Protein AF-A0A813KJH0-F1 (afdb_monomer_lite)

Secondary structure (DSSP, 8-state):
---SSSHHHHHHHHHHHHHHHHHTT-S------SSHHHHHHHHHHHHHSS---HHHHHHHHHHHHHHTB-EEHHHHHHHHTTBTTTBSTT--TTT-BHHHHIIIIIHHHHTTTTS-HHHHHTTT--B--SEEE---TTSBHHHHHHHHHHHHHT-S-SHHHHHHHHH-HHHHHHHHHHTT-TT-EEEEHHHHS-GGGTTTT---TT-B-TTT-PBPPP----PPP--TTS-TTTS---SHHHHHHHHHHHHHHGGG-------------------

Sequence (275 aa):
MLIFVAFPLWLDIIANSTCVLFLSGAVHMPNAVLGNALGRQRNRAALLGSSNSVLDRRWHAKVSELAERGFTLESLLRFYKRLGTDYMLHYKSDVHRTSDVVRQAIIPLSRPRGAAYAMTMMNGACSLPAAIVTHNWGNLFRDLVAGICADALGLSGYALVSELLDRDIVALESMLASSGKLQKTYWVCAFCIAQHSCICQTISAGDLDPVDGTEHPTCDCGRPKCFNDTPEADAPLLCLGLLSYFLSCQLLSHDSVKDNKDVVVNLQLQLFLCL

pLDDT: mean 75.16, std 25.43, range [25.27, 98.75]

Radius of gyration: 21.33 Å; chains: 1; bounding box: 51×60×50 Å

Structure (mmCIF, N/CA/C/O backbone):
data_AF-A0A813KJH0-F1
#
_entry.id   AF-A0A813KJH0-F1
#
loop_
_atom_site.group_PDB
_atom_site.id
_atom_site.type_symbol
_atom_site.label_atom_id
_atom_site.label_alt_id
_atom_site.label_comp_id
_atom_site.label_asym_id
_atom_site.label_entity_id
_atom_site.label_seq_id
_atom_site.pdbx_PDB_ins_code
_atom_site.Cartn_x
_atom_site.Cartn_y
_atom_site.Cartn_z
_atom_site.occupancy
_atom_site.B_iso_or_equiv
_atom_site.auth_seq_id
_atom_site.auth_comp_id
_atom_site.auth_asym_id
_atom_site.auth_atom_id
_atom_site.pdbx_PDB_model_num
ATOM 1 N N . MET A 1 1 ? 35.757 -22.799 12.322 1.00 39.31 1 MET A N 1
ATOM 2 C CA . MET A 1 1 ? 35.871 -21.858 11.187 1.00 39.31 1 MET A CA 1
ATOM 3 C C . MET A 1 1 ? 34.600 -21.002 11.142 1.00 39.31 1 MET A C 1
ATOM 5 O O . MET A 1 1 ? 33.738 -21.227 10.312 1.00 39.31 1 MET A O 1
ATOM 9 N N . LEU A 1 2 ? 34.430 -20.106 12.125 1.00 40.62 2 LEU A N 1
ATOM 10 C CA . LEU A 1 2 ? 33.207 -19.315 12.377 1.00 40.62 2 LEU A CA 1
ATOM 11 C C . LEU A 1 2 ? 33.584 -17.903 12.855 1.00 40.62 2 LEU A C 1
ATOM 13 O O . LEU A 1 2 ? 33.216 -17.469 13.939 1.00 40.62 2 LEU A O 1
ATOM 17 N N . ILE A 1 3 ? 34.404 -17.202 12.081 1.00 39.78 3 ILE A N 1
ATOM 18 C CA . ILE A 1 3 ? 34.758 -15.808 12.359 1.00 39.78 3 ILE A CA 1
ATOM 19 C C . ILE A 1 3 ? 34.909 -15.143 10.998 1.00 39.78 3 ILE A C 1
ATOM 21 O O . ILE A 1 3 ? 36.013 -15.162 10.495 1.00 39.78 3 ILE A O 1
ATOM 25 N N . PHE A 1 4 ? 33.831 -14.680 10.350 1.00 39.91 4 PHE A N 1
ATOM 26 C CA . PHE A 1 4 ? 33.926 -13.675 9.262 1.00 39.91 4 PHE A CA 1
ATOM 27 C C . PHE A 1 4 ? 32.584 -13.062 8.796 1.00 39.91 4 PHE A C 1
ATOM 29 O O . PHE A 1 4 ? 32.554 -12.421 7.754 1.00 39.91 4 PHE A O 1
ATOM 36 N N . VAL A 1 5 ? 31.476 -13.180 9.550 1.00 45.47 5 VAL A N 1
ATOM 37 C CA . VAL A 1 5 ? 30.171 -12.594 9.133 1.00 45.47 5 VAL A CA 1
ATOM 38 C C . VAL A 1 5 ? 29.639 -11.508 10.089 1.00 45.47 5 VAL A C 1
ATOM 40 O O . VAL A 1 5 ? 28.654 -10.849 9.792 1.00 45.47 5 VAL A O 1
ATOM 43 N N . ALA A 1 6 ? 30.303 -11.245 11.221 1.00 43.47 6 ALA A N 1
ATOM 44 C CA . ALA A 1 6 ? 29.820 -10.280 12.225 1.00 43.47 6 ALA A CA 1
ATOM 45 C C . ALA A 1 6 ? 30.371 -8.845 12.068 1.00 43.47 6 ALA A C 1
ATOM 47 O O . ALA A 1 6 ? 29.960 -7.947 12.798 1.00 43.47 6 ALA A O 1
ATOM 48 N N . PHE A 1 7 ? 31.305 -8.615 11.140 1.00 42.09 7 PHE A N 1
ATOM 49 C CA . PHE A 1 7 ? 31.994 -7.326 11.008 1.00 42.09 7 PHE A CA 1
ATOM 50 C C . PHE A 1 7 ? 31.152 -6.180 10.394 1.00 42.09 7 PHE A C 1
ATOM 52 O O . PHE A 1 7 ? 31.341 -5.045 10.827 1.00 42.09 7 PHE A O 1
ATOM 59 N N . PRO A 1 8 ? 30.197 -6.404 9.460 1.00 50.06 8 PRO A N 1
ATOM 60 C CA . PRO A 1 8 ? 29.450 -5.292 8.854 1.00 50.06 8 PRO A CA 1
ATOM 61 C C . PRO A 1 8 ? 28.388 -4.680 9.781 1.00 50.06 8 PRO A C 1
ATOM 63 O O . PRO A 1 8 ? 28.179 -3.474 9.764 1.00 50.06 8 PRO A O 1
ATOM 66 N N . LEU A 1 9 ? 27.750 -5.490 10.636 1.00 47.81 9 LEU A N 1
ATOM 67 C CA . LEU A 1 9 ? 26.578 -5.063 11.416 1.00 47.81 9 LEU A CA 1
ATOM 68 C C . LEU A 1 9 ? 26.919 -4.066 12.540 1.00 47.81 9 LEU A C 1
ATOM 70 O O . LEU A 1 9 ? 26.097 -3.236 12.918 1.00 47.81 9 LEU A O 1
ATOM 74 N N . TRP A 1 10 ? 28.133 -4.147 13.095 1.00 46.69 10 TRP A N 1
ATOM 75 C CA . TRP A 1 10 ? 28.573 -3.273 14.190 1.00 46.69 10 TRP A CA 1
ATOM 76 C C . TRP A 1 10 ? 28.981 -1.875 13.718 1.00 46.69 10 TRP A C 1
ATOM 78 O O . TRP A 1 10 ? 28.820 -0.912 14.468 1.00 46.69 10 TRP A O 1
ATOM 88 N N . LEU A 1 11 ? 29.468 -1.743 12.480 1.00 51.84 11 LEU A N 1
ATOM 89 C CA . LEU A 1 11 ? 29.834 -0.442 11.917 1.00 51.84 11 LEU A CA 1
ATOM 90 C C . LEU A 1 11 ? 28.596 0.435 11.692 1.00 51.84 11 LEU A C 1
ATOM 92 O O . LEU A 1 11 ? 28.635 1.621 12.018 1.00 51.84 11 LEU A O 1
ATOM 96 N N . ASP A 1 12 ? 27.480 -0.160 11.267 1.00 50.16 12 ASP A N 1
ATOM 97 C CA . ASP A 1 12 ? 26.210 0.552 11.084 1.00 50.16 12 ASP A CA 1
ATOM 98 C C . ASP A 1 12 ? 25.596 1.005 12.414 1.00 50.16 12 ASP A C 1
ATOM 100 O O . ASP A 1 12 ? 25.073 2.116 12.520 1.00 50.16 12 ASP A O 1
ATOM 104 N N . ILE A 1 13 ? 25.700 0.187 13.466 1.00 61.72 13 ILE A N 1
ATOM 105 C CA . ILE A 1 13 ? 25.208 0.555 14.803 1.00 61.72 13 ILE A CA 1
ATOM 106 C C . ILE A 1 13 ? 26.018 1.725 15.365 1.00 61.72 13 ILE A C 1
ATOM 108 O O . ILE A 1 13 ? 25.440 2.674 15.903 1.00 61.72 13 ILE A O 1
ATOM 112 N N . ILE A 1 14 ? 27.345 1.690 15.216 1.00 63.69 14 ILE A N 1
ATOM 113 C CA . ILE A 1 14 ? 28.218 2.755 15.715 1.00 63.69 14 ILE A CA 1
ATOM 114 C C . ILE A 1 14 ? 27.983 4.039 14.917 1.00 63.69 14 ILE A C 1
ATOM 116 O O . ILE A 1 14 ? 27.739 5.067 15.538 1.00 63.69 14 ILE A O 1
ATOM 120 N N . ALA A 1 15 ? 27.946 3.983 13.581 1.00 59.31 15 ALA A N 1
ATOM 121 C CA . ALA A 1 15 ? 27.713 5.149 12.723 1.00 59.31 15 ALA A CA 1
ATOM 122 C C . ALA A 1 15 ? 26.350 5.818 12.976 1.00 59.31 15 ALA A C 1
ATOM 124 O O . ALA A 1 15 ? 26.262 7.049 13.057 1.00 59.31 15 ALA A O 1
ATOM 125 N N . ASN A 1 16 ? 25.298 5.018 13.175 1.00 45.72 16 ASN A N 1
ATOM 126 C CA . ASN A 1 16 ? 23.973 5.528 13.522 1.00 45.72 16 ASN A CA 1
ATOM 127 C C . ASN A 1 16 ? 23.963 6.169 14.921 1.00 45.72 16 ASN A C 1
ATOM 129 O O . ASN A 1 16 ? 23.351 7.221 15.111 1.00 45.72 16 ASN A O 1
ATOM 133 N N . SER A 1 17 ? 24.694 5.600 15.883 1.00 52.50 17 SER A N 1
ATOM 134 C CA . SER A 1 17 ? 24.771 6.124 17.255 1.00 52.50 17 SER A CA 1
ATOM 135 C C . SER A 1 17 ? 25.541 7.448 17.341 1.00 52.50 17 SER A C 1
ATOM 137 O O . SER A 1 17 ? 25.114 8.367 18.042 1.00 52.50 17 SER A O 1
ATOM 139 N N . THR A 1 18 ? 26.639 7.604 16.593 1.00 50.56 18 THR A N 1
ATOM 140 C CA . THR A 1 18 ? 27.375 8.879 16.536 1.00 50.56 18 THR A CA 1
ATOM 141 C C . THR A 1 18 ? 26.575 9.964 15.820 1.00 50.56 18 THR A C 1
ATOM 143 O O . THR A 1 18 ? 26.572 11.105 16.281 1.00 50.56 18 THR A O 1
ATOM 146 N N . CYS A 1 19 ? 25.834 9.635 14.754 1.00 49.88 19 CYS A N 1
ATOM 147 C CA . CYS A 1 19 ? 24.955 10.602 14.084 1.00 49.88 19 CYS A CA 1
ATOM 148 C C . CYS A 1 19 ? 23.845 11.120 15.010 1.00 49.88 19 CYS A C 1
ATOM 150 O O . CYS A 1 19 ? 23.555 12.316 14.998 1.00 49.88 19 CYS A O 1
ATOM 152 N N . VAL A 1 20 ? 23.273 10.261 15.862 1.00 48.75 20 VAL A N 1
ATOM 153 C CA . VAL A 1 20 ? 22.275 10.669 16.867 1.00 48.75 20 VAL A CA 1
ATOM 154 C C . VAL A 1 20 ? 22.853 11.691 17.849 1.00 48.75 20 VAL A C 1
ATOM 156 O O . VAL A 1 20 ? 22.182 12.670 18.170 1.00 48.75 20 VAL A O 1
ATOM 159 N N . LEU A 1 21 ? 24.100 11.530 18.296 1.00 46.44 21 LEU A N 1
ATOM 160 C CA . LEU A 1 21 ? 24.719 12.447 19.262 1.00 46.44 21 LEU A CA 1
ATOM 161 C C . LEU A 1 21 ? 25.087 13.812 18.658 1.00 46.44 21 LEU A C 1
ATOM 163 O O . LEU A 1 21 ? 24.965 14.827 19.341 1.00 46.44 21 LEU A O 1
ATOM 167 N N . PHE A 1 22 ? 25.476 13.860 17.381 1.00 47.81 22 PHE A N 1
ATOM 168 C CA . PHE A 1 22 ? 25.795 15.123 16.701 1.00 47.81 22 PHE A CA 1
ATOM 169 C C . PHE A 1 22 ? 24.552 15.878 16.202 1.00 47.81 22 PHE A C 1
ATOM 171 O O . PHE A 1 22 ? 24.528 17.106 16.258 1.00 47.81 22 PHE A O 1
ATOM 178 N N . LEU A 1 23 ? 23.504 15.175 15.758 1.00 45.25 23 LEU A N 1
ATOM 179 C CA . LEU A 1 23 ? 22.285 15.800 15.222 1.00 45.25 23 LEU A CA 1
ATOM 180 C C . LEU A 1 23 ? 21.248 16.161 16.297 1.00 45.25 23 LEU A C 1
ATOM 182 O O . LEU A 1 23 ? 20.396 17.012 16.057 1.00 45.25 23 LEU A O 1
ATOM 186 N N . SER A 1 24 ? 21.326 15.564 17.491 1.00 47.38 24 SER A N 1
ATOM 187 C CA . SER A 1 24 ? 20.441 15.896 18.622 1.00 47.38 24 SER A CA 1
ATOM 188 C C . SER A 1 24 ? 20.802 17.205 19.331 1.00 47.38 24 SER A C 1
ATOM 190 O O . SER A 1 24 ? 20.081 17.623 20.236 1.00 47.38 24 SER A O 1
ATOM 192 N N . GLY A 1 25 ? 21.904 17.866 18.949 1.00 40.38 25 GLY A N 1
ATOM 193 C CA . GLY A 1 25 ? 22.339 19.108 19.593 1.00 40.38 25 GLY A CA 1
ATOM 194 C C . GLY A 1 25 ? 22.700 18.933 21.074 1.00 40.38 25 GLY A C 1
ATOM 195 O O . GLY A 1 25 ? 22.735 19.912 21.815 1.00 40.38 25 GLY A O 1
ATOM 196 N N . ALA A 1 26 ? 22.976 17.700 21.519 1.00 49.69 26 ALA A N 1
ATOM 197 C CA . ALA A 1 26 ? 23.319 17.383 22.906 1.00 49.69 26 ALA A CA 1
ATOM 198 C C . ALA A 1 26 ? 24.690 17.940 23.339 1.00 49.69 26 ALA A C 1
ATOM 200 O O . ALA A 1 26 ? 25.029 17.912 24.523 1.00 49.69 26 ALA A O 1
ATOM 201 N N . VAL A 1 27 ? 25.475 18.483 22.403 1.00 47.78 27 VAL A N 1
ATOM 202 C CA . VAL A 1 27 ? 26.751 19.135 22.689 1.00 47.78 27 VAL A CA 1
ATOM 203 C C . VAL A 1 27 ? 26.639 20.610 22.299 1.00 47.78 27 VAL A C 1
ATOM 205 O O . VAL A 1 27 ? 26.612 20.946 21.122 1.00 47.78 27 VAL A O 1
ATOM 208 N N . HIS A 1 28 ? 26.609 21.462 23.328 1.00 40.25 28 HIS A N 1
ATOM 209 C CA . HIS A 1 28 ? 26.574 22.934 23.327 1.00 40.25 28 HIS A CA 1
ATOM 210 C C . HIS A 1 28 ? 25.211 23.638 23.179 1.00 40.25 28 HIS A C 1
ATOM 212 O O . HIS A 1 28 ? 24.703 23.819 22.079 1.00 40.25 28 HIS A O 1
ATOM 218 N N . MET A 1 29 ? 24.706 24.167 24.308 1.00 33.75 29 MET A N 1
ATOM 219 C CA . MET A 1 29 ? 24.493 25.613 24.554 1.00 33.75 29 MET A CA 1
ATOM 220 C C . MET A 1 29 ? 23.825 25.849 25.928 1.00 33.75 29 MET A C 1
ATOM 222 O O . MET A 1 29 ? 22.735 25.325 26.161 1.00 33.75 29 MET A O 1
ATOM 226 N N . PRO A 1 30 ? 24.377 26.695 26.819 1.00 42.97 30 PRO A N 1
ATOM 227 C CA . PRO A 1 30 ? 23.586 27.361 27.843 1.00 42.97 30 PRO A CA 1
ATOM 228 C C . PRO A 1 30 ? 23.069 28.725 27.339 1.00 42.97 30 PRO A C 1
ATOM 230 O O . PRO A 1 30 ? 23.819 29.529 26.797 1.00 42.97 30 PRO A O 1
ATOM 233 N N . ASN A 1 31 ? 21.785 28.988 27.613 1.00 45.44 31 ASN A N 1
ATOM 234 C CA . ASN A 1 31 ? 21.106 30.296 27.676 1.00 45.44 31 ASN A CA 1
ATOM 235 C C . ASN A 1 31 ? 20.899 31.122 26.384 1.00 45.44 31 ASN A C 1
ATOM 237 O O . ASN A 1 31 ? 21.641 32.061 26.120 1.00 45.44 31 ASN A O 1
ATOM 241 N N . ALA A 1 32 ? 19.773 30.910 25.681 1.00 40.41 32 ALA A N 1
ATOM 242 C CA . ALA A 1 32 ? 19.122 31.946 24.850 1.00 40.41 32 ALA A CA 1
ATOM 243 C C . ALA A 1 32 ? 17.653 31.594 24.500 1.00 40.41 32 ALA A C 1
ATOM 245 O O . ALA A 1 32 ? 17.329 31.286 23.353 1.00 40.41 32 ALA A O 1
ATOM 246 N N . VAL A 1 33 ? 16.736 31.615 25.479 1.00 46.69 33 VAL A N 1
ATOM 247 C CA . VAL A 1 33 ? 15.330 31.189 25.259 1.00 46.69 33 VAL A CA 1
ATOM 248 C C . VAL A 1 33 ? 14.349 32.338 24.963 1.00 46.69 33 VAL A C 1
ATOM 250 O O . VAL A 1 33 ? 13.281 32.077 24.424 1.00 46.69 33 VAL A O 1
ATOM 253 N N . LEU A 1 34 ? 14.686 33.617 25.171 1.00 39.03 34 LEU A N 1
ATOM 254 C CA . LEU A 1 34 ? 13.684 34.692 25.006 1.00 39.03 34 LEU A CA 1
ATOM 255 C C . LEU A 1 34 ? 13.755 35.474 23.675 1.00 39.03 34 LEU A C 1
ATOM 257 O O . LEU A 1 34 ? 12.736 35.970 23.205 1.00 39.03 34 LEU A O 1
ATOM 261 N N . GLY A 1 35 ? 14.913 35.535 23.007 1.00 33.50 35 GLY A N 1
ATOM 2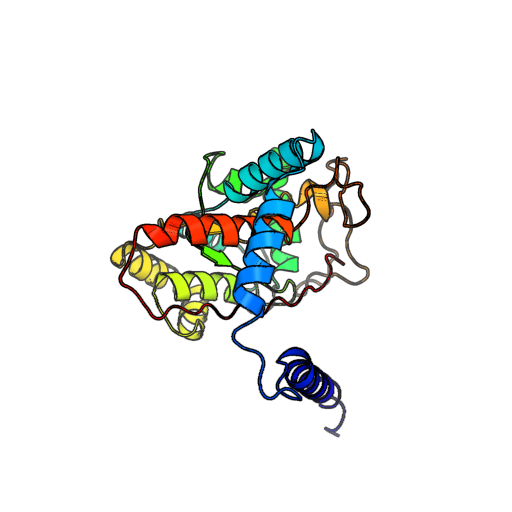62 C CA . GLY A 1 35 ? 15.078 36.292 21.748 1.00 33.50 35 GLY A CA 1
ATOM 263 C C . GLY A 1 35 ? 14.544 35.596 20.485 1.00 33.50 35 GLY A C 1
ATOM 264 O O . GLY A 1 35 ? 14.279 36.244 19.474 1.00 33.50 35 GLY A O 1
ATOM 265 N N . ASN A 1 36 ? 14.342 34.276 20.535 1.00 46.81 36 ASN A N 1
ATOM 266 C CA . ASN A 1 36 ? 14.063 33.459 19.347 1.00 46.81 36 ASN A CA 1
ATOM 267 C C . ASN A 1 36 ? 12.576 33.379 18.959 1.00 46.81 36 ASN A C 1
ATOM 269 O O . ASN A 1 36 ? 12.263 33.022 17.822 1.00 46.81 36 ASN A O 1
ATOM 273 N N . ALA A 1 37 ? 11.651 33.727 19.858 1.00 43.59 37 ALA A N 1
ATOM 274 C CA . ALA A 1 37 ? 10.214 33.653 19.579 1.00 43.59 37 ALA A CA 1
ATOM 275 C C . ALA A 1 37 ? 9.748 34.762 18.613 1.00 43.59 37 ALA A C 1
ATOM 277 O O . ALA A 1 37 ? 9.036 34.484 17.648 1.00 43.59 37 ALA A O 1
ATOM 278 N N . LEU A 1 38 ? 10.224 35.999 18.803 1.00 43.94 38 LEU A N 1
ATOM 279 C CA . LEU A 1 38 ? 9.869 37.145 17.954 1.00 43.94 38 LEU A CA 1
ATOM 280 C C . LEU A 1 38 ? 10.560 37.098 16.578 1.00 43.94 38 LEU A C 1
ATOM 282 O O . LEU A 1 38 ? 9.955 37.457 15.566 1.00 43.94 38 LEU A O 1
ATOM 286 N N . GLY A 1 39 ? 11.795 36.584 16.513 1.00 40.09 39 GLY A N 1
ATOM 287 C CA . GLY A 1 39 ? 12.516 36.374 15.251 1.00 40.09 39 GLY A CA 1
ATOM 288 C C . GLY A 1 39 ? 11.850 35.329 14.349 1.00 40.09 39 GLY A C 1
ATOM 289 O O . GLY A 1 39 ? 11.712 35.543 13.144 1.00 40.09 39 GLY A O 1
ATOM 290 N N . ARG A 1 40 ? 11.333 34.236 14.931 1.00 48.06 40 ARG A N 1
ATOM 291 C CA . ARG A 1 40 ? 10.557 33.228 14.186 1.00 48.06 40 ARG A CA 1
ATOM 292 C C . ARG A 1 40 ? 9.242 33.789 13.647 1.00 48.06 40 ARG A C 1
ATOM 294 O O . ARG A 1 40 ? 8.839 33.403 12.554 1.00 48.06 40 ARG A O 1
ATOM 301 N N . GLN A 1 41 ? 8.598 34.713 14.362 1.00 46.50 41 GLN A N 1
ATOM 302 C CA . GLN A 1 41 ? 7.332 35.320 13.936 1.00 46.50 41 GLN A CA 1
ATOM 303 C C . GLN A 1 41 ? 7.514 36.309 12.767 1.00 46.50 41 GLN A C 1
ATOM 305 O O . GLN A 1 41 ? 6.734 36.267 11.815 1.00 46.50 41 GLN A O 1
ATOM 310 N N . ARG A 1 42 ? 8.585 37.123 12.768 1.00 40.50 42 ARG A N 1
ATOM 311 C CA . ARG A 1 42 ? 8.950 37.991 11.624 1.00 40.50 42 ARG A CA 1
ATOM 312 C C . ARG A 1 42 ? 9.358 37.196 10.384 1.00 40.50 42 ARG A C 1
ATOM 314 O O . ARG A 1 42 ? 8.932 37.545 9.287 1.00 40.50 42 ARG A O 1
ATOM 321 N N . ASN A 1 43 ? 10.103 36.102 10.553 1.00 45.47 43 ASN A N 1
ATOM 322 C CA . ASN A 1 43 ? 10.439 35.212 9.436 1.00 45.47 43 ASN A CA 1
ATOM 323 C C . ASN A 1 43 ? 9.194 34.517 8.862 1.00 45.47 43 ASN A C 1
ATOM 325 O O . ASN A 1 43 ? 9.115 34.314 7.655 1.00 45.47 43 ASN A O 1
ATOM 329 N N . ARG A 1 44 ? 8.185 34.224 9.695 1.00 44.78 44 ARG A N 1
ATOM 330 C CA . ARG A 1 44 ? 6.896 33.659 9.263 1.00 44.78 44 ARG A CA 1
ATOM 331 C C . ARG A 1 44 ? 6.094 34.621 8.383 1.00 44.78 44 ARG A C 1
ATOM 333 O O . ARG A 1 44 ? 5.583 34.203 7.353 1.00 44.78 44 ARG A O 1
ATOM 340 N N . ALA A 1 45 ? 6.019 35.899 8.754 1.00 42.19 45 ALA A N 1
ATOM 341 C CA . ALA A 1 45 ? 5.337 36.914 7.947 1.00 42.19 45 ALA A CA 1
ATOM 342 C C . ALA A 1 45 ? 6.072 37.203 6.624 1.00 42.19 45 ALA A C 1
ATOM 344 O O . ALA A 1 45 ? 5.429 37.452 5.610 1.00 42.19 45 ALA A O 1
ATOM 345 N N . ALA A 1 46 ? 7.407 37.108 6.611 1.00 43.94 46 ALA A N 1
ATOM 346 C CA . ALA A 1 46 ? 8.209 37.242 5.394 1.00 43.94 46 ALA A CA 1
ATOM 347 C C . ALA A 1 46 ? 8.101 36.016 4.460 1.00 43.94 46 ALA A C 1
ATOM 349 O O . ALA A 1 46 ? 8.068 36.190 3.246 1.00 43.94 46 ALA A O 1
ATOM 350 N N . LEU A 1 47 ? 7.977 34.797 5.006 1.00 44.72 47 LEU A N 1
ATOM 351 C CA . LEU A 1 47 ? 7.743 33.563 4.234 1.00 44.72 47 LEU A CA 1
ATOM 352 C C . LEU A 1 47 ? 6.319 33.473 3.664 1.00 44.72 47 LEU A C 1
ATOM 354 O O . LEU A 1 47 ? 6.133 32.969 2.564 1.00 44.72 47 LEU A O 1
ATOM 358 N N . LEU A 1 48 ? 5.319 33.990 4.382 1.00 48.22 48 LEU A N 1
ATOM 359 C CA . LEU A 1 48 ? 3.926 34.042 3.915 1.00 48.22 48 LEU A CA 1
ATOM 360 C C . LEU A 1 48 ? 3.646 35.241 2.989 1.00 48.22 48 LEU A C 1
ATOM 362 O O . LEU A 1 48 ? 2.630 35.266 2.301 1.00 48.22 48 LEU A O 1
ATOM 366 N N . GLY A 1 49 ? 4.529 36.243 2.979 1.00 42.59 49 GLY A N 1
ATOM 367 C CA . GLY A 1 49 ? 4.323 37.517 2.289 1.00 42.59 49 GLY A CA 1
ATOM 368 C C . GLY A 1 49 ? 4.747 37.562 0.820 1.00 42.59 49 GLY A C 1
ATOM 369 O O . GLY A 1 49 ? 4.508 38.577 0.172 1.00 42.59 49 GLY A O 1
ATOM 370 N N . SER A 1 50 ? 5.372 36.519 0.262 1.00 48.72 50 SER A N 1
ATOM 371 C CA . SER A 1 50 ? 5.818 36.560 -1.138 1.00 48.72 50 SER A CA 1
ATOM 372 C C . SER A 1 50 ? 6.025 35.180 -1.766 1.00 48.72 50 SER A C 1
ATOM 374 O O . SER A 1 50 ? 7.154 34.709 -1.851 1.00 48.72 50 SER A O 1
ATOM 376 N N . SER A 1 51 ? 4.962 34.580 -2.311 1.00 49.44 51 SER A N 1
ATOM 377 C CA . SER A 1 51 ? 5.058 33.768 -3.539 1.00 49.44 51 SER A CA 1
ATOM 378 C C . SER A 1 51 ? 3.672 33.506 -4.144 1.00 49.44 51 SER A C 1
ATOM 380 O O . SER A 1 51 ? 3.142 32.409 -4.095 1.00 49.44 51 SER A O 1
ATOM 382 N N . ASN A 1 52 ? 3.078 34.508 -4.798 1.00 52.53 52 ASN A N 1
ATOM 383 C CA . ASN A 1 52 ? 1.903 34.314 -5.672 1.00 52.53 52 ASN A CA 1
ATOM 384 C C . ASN A 1 52 ? 2.282 33.729 -7.053 1.00 52.53 52 ASN A C 1
ATOM 386 O O . ASN A 1 52 ? 1.568 33.917 -8.048 1.00 52.53 52 ASN A O 1
ATOM 390 N N . SER A 1 53 ? 3.438 33.065 -7.143 1.00 70.44 53 SER A N 1
ATOM 391 C CA . SER A 1 53 ? 3.964 32.548 -8.401 1.00 70.44 53 SER A CA 1
ATOM 392 C C . SER A 1 53 ? 3.106 31.384 -8.910 1.00 70.44 53 SER A C 1
ATOM 394 O O . SER A 1 53 ? 2.486 30.640 -8.151 1.00 70.44 53 SER A O 1
ATOM 396 N N . VAL A 1 54 ? 3.041 31.218 -10.232 1.00 63.81 54 VAL A N 1
ATOM 397 C CA . VAL A 1 54 ? 2.339 30.086 -10.865 1.00 63.81 54 VAL A CA 1
ATOM 398 C C . VAL A 1 54 ? 2.905 28.740 -10.385 1.00 63.81 54 VAL A C 1
ATOM 400 O O . VAL A 1 54 ? 2.154 27.771 -10.273 1.00 63.81 54 VAL A O 1
ATOM 403 N N . LEU A 1 55 ? 4.205 28.697 -10.071 1.00 64.81 55 LEU A N 1
ATOM 404 C CA . LEU A 1 55 ? 4.895 27.526 -9.527 1.00 64.81 55 LEU A CA 1
ATOM 405 C C . LEU A 1 55 ? 4.341 27.131 -8.155 1.00 64.81 55 LEU A C 1
ATOM 407 O O . LEU A 1 55 ? 4.021 25.962 -7.960 1.00 64.81 55 LEU A O 1
ATOM 411 N N . ASP A 1 56 ? 4.112 28.100 -7.265 1.00 74.38 56 ASP A N 1
ATOM 412 C CA . ASP A 1 56 ? 3.540 27.843 -5.939 1.00 74.38 56 ASP A CA 1
ATOM 413 C C . ASP A 1 56 ? 2.131 27.232 -6.030 1.00 74.38 56 ASP A C 1
ATOM 415 O O . ASP A 1 56 ? 1.816 26.255 -5.351 1.00 74.38 56 ASP A O 1
ATOM 419 N N . ARG A 1 57 ? 1.295 27.713 -6.963 1.00 78.44 57 ARG A N 1
ATOM 420 C CA . ARG A 1 57 ? -0.043 27.134 -7.193 1.00 78.44 57 ARG A CA 1
ATOM 421 C C . ARG A 1 57 ? 0.005 25.709 -7.748 1.00 78.44 57 ARG A C 1
ATOM 423 O O . ARG A 1 57 ? -0.775 24.865 -7.313 1.00 78.44 57 ARG A O 1
ATOM 430 N N . ARG A 1 58 ? 0.891 25.430 -8.712 1.00 77.62 58 ARG A N 1
ATOM 431 C CA . ARG A 1 58 ? 1.051 24.080 -9.291 1.00 77.62 58 ARG A CA 1
ATOM 432 C C . ARG A 1 58 ? 1.574 23.087 -8.260 1.00 77.62 58 ARG A C 1
ATOM 434 O O . ARG A 1 58 ? 1.075 21.966 -8.195 1.00 77.62 58 ARG A O 1
ATOM 441 N N . TRP A 1 59 ? 2.526 23.527 -7.444 1.00 77.50 59 TRP A N 1
ATOM 442 C CA . TRP A 1 59 ? 3.039 22.773 -6.311 1.00 77.50 59 TRP A CA 1
ATOM 443 C C . TRP A 1 59 ? 1.913 22.386 -5.350 1.00 77.50 59 TRP A C 1
ATOM 445 O O . TRP A 1 59 ? 1.680 21.199 -5.129 1.00 77.50 59 TRP A O 1
ATOM 455 N N . HIS A 1 60 ? 1.154 23.365 -4.848 1.00 78.25 60 HIS A N 1
ATOM 456 C CA . HIS A 1 60 ? 0.055 23.107 -3.916 1.00 78.25 60 HIS A CA 1
ATOM 457 C C . HIS A 1 60 ? -0.995 22.167 -4.515 1.00 78.25 60 HIS A C 1
ATOM 459 O O . HIS A 1 60 ? -1.402 21.216 -3.854 1.00 78.25 60 HIS A O 1
ATOM 465 N N . ALA A 1 61 ? -1.371 22.364 -5.784 1.00 82.44 61 ALA A N 1
ATOM 466 C CA . ALA A 1 61 ? -2.308 21.477 -6.468 1.00 82.44 61 ALA A CA 1
ATOM 467 C C . ALA A 1 61 ? -1.795 20.028 -6.538 1.00 82.44 61 ALA A C 1
ATOM 469 O O . ALA A 1 61 ? -2.547 19.098 -6.255 1.00 82.44 61 ALA A O 1
ATOM 470 N N . LYS A 1 62 ? -0.511 19.824 -6.866 1.00 81.88 62 LYS A N 1
ATOM 471 C CA . LYS A 1 62 ? 0.095 18.485 -6.914 1.00 81.88 62 LYS A CA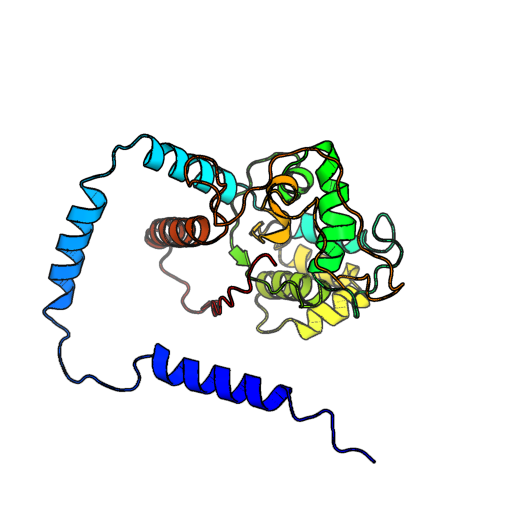 1
ATOM 472 C C . LYS A 1 62 ? 0.152 17.838 -5.534 1.00 81.88 62 LYS A C 1
ATOM 474 O O . LYS A 1 62 ? -0.092 16.642 -5.403 1.00 81.88 62 LYS A O 1
ATOM 479 N N . VAL A 1 63 ? 0.486 18.613 -4.511 1.00 81.88 63 VAL A N 1
ATOM 480 C CA . VAL A 1 63 ? 0.569 18.108 -3.145 1.00 81.88 63 VAL A CA 1
ATOM 481 C C . VAL A 1 63 ? -0.813 17.721 -2.617 1.00 81.88 63 VAL A C 1
ATOM 483 O O . VAL A 1 63 ? -0.946 16.625 -2.076 1.00 81.88 63 VAL A O 1
ATOM 486 N N . SER A 1 64 ? -1.844 18.542 -2.841 1.00 84.56 64 SER A N 1
ATOM 487 C CA . SER A 1 64 ? -3.232 18.185 -2.520 1.00 84.56 64 SER A CA 1
ATOM 488 C C . SER A 1 64 ? -3.666 16.920 -3.263 1.00 84.56 64 SER A C 1
ATOM 490 O O . SER A 1 64 ? -4.129 15.972 -2.637 1.00 84.56 64 SER A O 1
ATOM 492 N N . GLU A 1 65 ? -3.397 16.836 -4.569 1.00 88.19 65 GLU A N 1
ATOM 493 C CA . GLU A 1 65 ? -3.681 15.640 -5.370 1.00 88.19 65 GLU A CA 1
ATOM 494 C C . GLU A 1 65 ? -3.001 14.382 -4.807 1.00 88.19 65 GLU A C 1
ATOM 496 O O . GLU A 1 65 ? -3.588 13.303 -4.823 1.00 88.19 65 GLU A O 1
ATOM 501 N N . LEU A 1 66 ? -1.757 14.480 -4.326 1.00 88.38 66 LEU A N 1
ATOM 502 C CA . LEU A 1 66 ? -1.046 13.345 -3.736 1.00 88.38 66 LEU A CA 1
ATOM 503 C C . LEU A 1 66 ? -1.560 12.989 -2.336 1.00 88.38 66 LEU A C 1
ATOM 505 O O . LEU A 1 66 ? -1.578 11.807 -1.980 1.00 88.38 66 LEU A O 1
ATOM 509 N N . ALA A 1 67 ? -1.962 13.988 -1.551 1.00 88.62 67 ALA A N 1
ATOM 510 C CA . ALA A 1 67 ? -2.491 13.806 -0.205 1.00 88.62 67 ALA A CA 1
ATOM 511 C C . ALA A 1 67 ? -3.840 13.080 -0.202 1.00 88.62 67 ALA A C 1
ATOM 513 O O . ALA A 1 67 ? -4.140 12.330 0.721 1.00 88.62 67 ALA A O 1
ATOM 514 N N . GLU A 1 68 ? -4.613 13.231 -1.272 1.00 92.50 68 GLU A N 1
ATOM 515 C CA . GLU A 1 68 ? -5.918 12.597 -1.467 1.00 92.50 68 GLU A CA 1
ATOM 516 C C . GLU A 1 68 ? -5.852 11.123 -1.906 1.00 92.50 68 GLU A C 1
ATOM 518 O O . GLU A 1 68 ? -6.884 10.486 -2.120 1.00 92.50 68 GLU A O 1
ATOM 523 N N . ARG A 1 69 ? -4.649 10.550 -2.038 1.00 94.81 69 ARG A N 1
ATOM 524 C CA . ARG A 1 69 ? -4.434 9.175 -2.525 1.00 94.81 69 ARG A CA 1
ATOM 525 C C . ARG A 1 69 ? -4.215 8.159 -1.410 1.00 94.81 69 ARG A C 1
ATOM 527 O O . ARG A 1 69 ? -3.397 7.258 -1.566 1.00 94.81 69 ARG A O 1
ATOM 534 N N . GLY A 1 70 ? -4.901 8.294 -0.284 1.00 96.81 70 GLY A N 1
ATOM 535 C CA . GLY A 1 70 ? -4.922 7.253 0.740 1.00 96.81 70 GLY A CA 1
ATOM 536 C C . GLY A 1 70 ? -5.690 6.006 0.290 1.00 96.81 70 GLY A C 1
ATOM 537 O O . GLY A 1 70 ? -6.352 5.990 -0.748 1.00 96.81 70 GLY A O 1
ATOM 538 N N . PHE A 1 71 ? -5.612 4.948 1.088 1.00 98.50 71 PHE A N 1
ATOM 539 C CA . PHE A 1 71 ? -6.406 3.733 0.914 1.00 98.50 71 PHE A CA 1
ATOM 540 C C . PHE A 1 71 ? -6.868 3.196 2.269 1.00 98.50 71 PHE A C 1
ATOM 542 O O . PHE A 1 71 ? -6.223 3.440 3.289 1.00 98.50 71 PHE A O 1
ATOM 549 N N . THR A 1 72 ? -7.982 2.465 2.299 1.00 98.69 72 THR A N 1
ATOM 550 C CA . THR A 1 72 ? -8.490 1.841 3.531 1.00 98.69 72 THR A CA 1
ATOM 551 C C . THR A 1 72 ? -7.682 0.608 3.919 1.00 98.69 72 THR A C 1
ATOM 553 O O . THR A 1 72 ? -7.181 -0.121 3.057 1.00 98.69 72 THR A O 1
ATOM 556 N N . LEU A 1 73 ? -7.604 0.327 5.221 1.00 98.62 73 LEU A N 1
ATOM 557 C CA . LEU A 1 73 ? -6.995 -0.900 5.735 1.00 98.62 73 LEU A CA 1
ATOM 558 C C . LEU A 1 73 ? -7.641 -2.161 5.143 1.00 98.62 73 LEU A C 1
ATOM 560 O O . LEU A 1 73 ? -6.943 -3.109 4.794 1.00 98.62 73 LEU A O 1
ATOM 564 N N . GLU A 1 74 ? -8.960 -2.147 4.951 1.00 98.62 74 GLU A N 1
ATOM 565 C CA . GLU A 1 74 ? -9.686 -3.215 4.261 1.00 98.62 74 GLU A CA 1
ATOM 566 C C . GLU A 1 74 ? -9.122 -3.484 2.857 1.00 98.62 74 GLU A C 1
ATOM 568 O O . GLU A 1 74 ? -8.862 -4.630 2.486 1.00 98.62 74 GLU A O 1
ATOM 573 N N . SER A 1 75 ? -8.890 -2.426 2.074 1.00 98.62 75 SER A N 1
ATOM 574 C CA . SER A 1 75 ? -8.336 -2.548 0.725 1.00 98.62 75 SER A CA 1
ATOM 575 C C . SER A 1 75 ? -6.912 -3.105 0.741 1.00 98.62 75 SER A C 1
ATOM 577 O O . SER A 1 75 ? -6.562 -3.902 -0.130 1.00 98.62 75 SER A O 1
ATOM 579 N N . LEU A 1 76 ? -6.101 -2.732 1.738 1.00 98.75 76 LEU A N 1
ATOM 580 C CA . LEU A 1 76 ? -4.755 -3.283 1.919 1.00 98.75 76 LEU A CA 1
ATOM 581 C C . LEU A 1 76 ? -4.792 -4.780 2.229 1.00 98.75 76 LEU A C 1
ATOM 583 O O . LEU A 1 76 ? -4.059 -5.543 1.607 1.00 98.75 76 LEU A O 1
ATOM 587 N N . LEU A 1 77 ? -5.660 -5.218 3.143 1.00 98.56 77 LEU A N 1
ATOM 588 C CA . LEU A 1 77 ? -5.803 -6.638 3.473 1.00 98.56 77 LEU A CA 1
ATOM 589 C C . LEU A 1 77 ? -6.345 -7.443 2.294 1.00 98.56 77 LEU A C 1
ATOM 591 O O . LEU A 1 77 ? -5.886 -8.554 2.037 1.00 98.56 77 LEU A O 1
ATOM 595 N N . ARG A 1 78 ? -7.284 -6.876 1.528 1.00 98.50 78 ARG A N 1
ATOM 596 C CA . ARG A 1 78 ? -7.764 -7.479 0.279 1.00 98.50 78 ARG A CA 1
ATOM 597 C C . ARG A 1 78 ? -6.636 -7.640 -0.739 1.00 98.50 78 ARG A C 1
ATOM 599 O O . ARG A 1 78 ? -6.592 -8.661 -1.416 1.00 98.50 78 ARG A O 1
ATOM 606 N N . PHE A 1 79 ? -5.736 -6.660 -0.838 1.00 98.56 79 PHE A N 1
ATOM 607 C CA . PHE A 1 79 ? -4.534 -6.778 -1.659 1.00 98.56 79 PHE A CA 1
ATOM 608 C C . PHE A 1 79 ? -3.585 -7.862 -1.121 1.00 98.56 79 PHE A C 1
ATOM 610 O O . PHE A 1 79 ? -3.136 -8.715 -1.882 1.00 98.56 79 PHE A O 1
ATOM 617 N N . TYR A 1 80 ? -3.307 -7.872 0.181 1.00 98.50 80 TYR A N 1
ATOM 618 C CA . TYR A 1 80 ? -2.375 -8.821 0.788 1.00 98.50 80 TYR A CA 1
ATOM 619 C C . TYR A 1 80 ? -2.835 -10.277 0.619 1.00 98.50 80 TYR A C 1
ATOM 621 O O . TYR A 1 80 ? -2.059 -11.114 0.176 1.00 98.50 80 TYR A O 1
ATOM 629 N N . LYS A 1 81 ? -4.122 -10.565 0.870 1.00 97.88 81 LYS A N 1
ATOM 630 C CA . LYS A 1 81 ? -4.725 -11.909 0.745 1.00 97.88 81 LYS A CA 1
ATOM 631 C C . LYS A 1 81 ? -4.592 -12.542 -0.644 1.00 97.88 81 LYS A C 1
ATOM 633 O O . LYS A 1 81 ? -4.718 -13.753 -0.777 1.00 97.88 81 LYS A O 1
ATOM 638 N N . ARG A 1 82 ? -4.410 -11.719 -1.675 1.00 98.12 82 ARG A N 1
ATOM 639 C CA . ARG A 1 82 ? -4.358 -12.147 -3.078 1.00 98.12 82 ARG A CA 1
ATOM 640 C C . ARG A 1 82 ? -2.923 -12.332 -3.594 1.00 98.12 82 ARG A C 1
ATOM 642 O O . ARG A 1 82 ? -2.739 -12.804 -4.716 1.00 98.12 82 ARG A O 1
ATOM 649 N N . LEU A 1 83 ? -1.912 -11.984 -2.789 1.00 98.06 83 LEU A N 1
ATOM 650 C CA . LEU A 1 83 ? -0.518 -12.344 -3.059 1.00 98.06 83 LEU A CA 1
ATOM 651 C C . LEU A 1 83 ? -0.348 -13.864 -2.949 1.00 98.06 83 LEU A C 1
ATOM 653 O O . LEU A 1 83 ? -0.897 -14.486 -2.042 1.00 98.06 83 LEU A O 1
ATOM 657 N N . GLY A 1 84 ? 0.391 -14.466 -3.881 1.00 96.81 84 GLY A N 1
ATOM 658 C CA . GLY A 1 84 ? 0.598 -15.919 -3.925 1.00 96.81 84 GLY A CA 1
ATOM 659 C C . GLY A 1 84 ? -0.584 -16.714 -4.490 1.00 96.81 84 GLY A C 1
ATOM 660 O O . GLY A 1 84 ? -0.502 -17.933 -4.599 1.00 96.81 84 GLY A O 1
ATOM 661 N N . THR A 1 85 ? -1.681 -16.049 -4.867 1.00 95.88 85 THR A N 1
ATOM 662 C CA . THR A 1 85 ? -2.885 -16.700 -5.413 1.00 95.88 85 THR A CA 1
ATOM 663 C C . THR A 1 85 ? -3.310 -16.099 -6.745 1.00 95.88 85 THR A C 1
ATOM 665 O O . THR A 1 85 ? -3.363 -16.809 -7.745 1.00 95.88 85 THR A O 1
ATOM 668 N N . ASP A 1 86 ? -3.547 -14.789 -6.789 1.00 97.75 86 ASP A N 1
ATOM 669 C CA . ASP A 1 86 ? -4.029 -14.110 -7.998 1.00 97.75 86 ASP A CA 1
ATOM 670 C C . ASP A 1 86 ? -2.905 -13.391 -8.748 1.00 97.75 86 ASP A C 1
ATOM 672 O O . ASP A 1 86 ? -2.969 -13.200 -9.963 1.00 97.75 86 ASP A O 1
ATOM 676 N N . TYR A 1 87 ? -1.882 -12.951 -8.020 1.00 96.62 87 TYR A N 1
ATOM 677 C CA . TYR A 1 87 ? -0.710 -12.273 -8.558 1.00 96.62 87 TYR A CA 1
ATOM 678 C C . TYR A 1 87 ? 0.506 -12.552 -7.686 1.00 96.62 87 TYR A C 1
ATOM 680 O O . TYR A 1 87 ? 0.373 -12.854 -6.499 1.00 96.62 87 TYR A O 1
ATOM 688 N N . MET A 1 88 ? 1.694 -12.443 -8.292 1.00 96.50 88 MET A N 1
ATOM 689 C CA . MET A 1 88 ? 2.960 -12.831 -7.662 1.00 96.50 88 MET A CA 1
ATOM 690 C C . MET A 1 88 ? 2.837 -14.239 -7.051 1.00 96.50 88 MET A C 1
ATOM 692 O O . MET A 1 88 ? 2.866 -14.413 -5.837 1.00 96.50 88 MET A O 1
ATOM 696 N N . LEU A 1 89 ? 2.572 -15.238 -7.903 1.00 96.62 89 LEU A N 1
ATOM 697 C CA . LEU A 1 89 ? 2.123 -16.582 -7.498 1.00 96.62 89 LEU A CA 1
ATOM 698 C C . LEU A 1 89 ? 3.111 -17.313 -6.580 1.00 96.62 89 LEU A C 1
ATOM 700 O O . LEU A 1 89 ? 2.714 -18.154 -5.783 1.00 96.62 89 LEU A O 1
ATOM 704 N N . HIS A 1 90 ? 4.394 -16.982 -6.672 1.00 96.75 90 HIS A N 1
ATOM 705 C CA . HIS A 1 90 ? 5.462 -17.527 -5.838 1.00 96.75 90 HIS A CA 1
ATOM 706 C C . HIS A 1 90 ? 5.749 -16.682 -4.588 1.00 96.75 90 HIS A C 1
ATOM 708 O O . HIS A 1 90 ? 6.786 -16.869 -3.950 1.00 96.75 90 HIS A O 1
ATOM 714 N N . TYR A 1 91 ? 4.854 -15.756 -4.220 1.00 97.88 91 TYR A N 1
ATOM 715 C CA . TYR A 1 91 ? 5.018 -14.909 -3.043 1.00 97.88 91 TYR A CA 1
ATOM 716 C C . TYR A 1 91 ? 5.235 -15.735 -1.767 1.00 97.88 91 TYR A C 1
ATOM 718 O O . TYR A 1 91 ? 4.438 -16.591 -1.389 1.00 97.88 91 TYR A O 1
ATOM 726 N N . LYS A 1 92 ? 6.325 -15.402 -1.080 1.00 98.06 92 LYS A N 1
ATOM 727 C CA . LYS A 1 92 ? 6.699 -15.846 0.266 1.00 98.06 92 LYS A CA 1
ATOM 728 C C . LYS A 1 92 ? 6.870 -14.643 1.188 1.00 98.06 92 LYS A C 1
ATOM 730 O O . LYS A 1 92 ? 7.691 -13.772 0.896 1.00 98.06 92 LYS A O 1
ATOM 735 N N . SER A 1 93 ? 6.101 -14.594 2.271 1.00 97.75 93 SER A N 1
ATOM 736 C CA . SER A 1 93 ? 6.028 -13.452 3.193 1.00 97.75 93 SER A CA 1
ATOM 737 C C . SER A 1 93 ? 7.265 -13.271 4.076 1.00 97.75 93 SER A C 1
ATOM 739 O O . SER A 1 93 ? 7.523 -12.169 4.558 1.00 97.75 93 SER A O 1
ATOM 741 N N . ASP A 1 94 ? 8.039 -14.336 4.273 1.00 97.62 94 ASP A N 1
ATOM 742 C CA . ASP A 1 94 ? 9.274 -14.375 5.055 1.00 97.62 94 ASP A CA 1
ATOM 743 C C . ASP A 1 94 ? 10.526 -13.995 4.251 1.00 97.62 94 ASP A C 1
ATOM 745 O O . ASP A 1 94 ? 11.587 -13.791 4.840 1.00 97.62 94 ASP A O 1
ATOM 749 N N . VAL A 1 95 ? 10.401 -13.865 2.926 1.00 97.69 95 VAL A N 1
ATOM 750 C CA . VAL A 1 95 ? 11.522 -13.557 2.027 1.00 97.69 95 VAL A CA 1
ATOM 751 C C . VAL A 1 95 ? 11.292 -12.270 1.234 1.00 97.69 95 VAL A C 1
ATOM 753 O O . VAL A 1 95 ? 12.221 -11.471 1.104 1.00 97.69 95 VAL A O 1
ATOM 756 N N . HIS A 1 96 ? 10.081 -12.038 0.717 1.00 98.12 96 HIS A N 1
ATOM 757 C CA . HIS A 1 96 ? 9.850 -10.903 -0.174 1.00 98.12 96 HIS A CA 1
ATOM 758 C C . HIS A 1 96 ? 9.799 -9.569 0.553 1.00 98.12 96 HIS A C 1
ATOM 760 O O . HIS A 1 96 ? 9.054 -9.338 1.515 1.00 98.12 96 HIS A O 1
ATOM 766 N N . ARG A 1 97 ? 10.572 -8.650 -0.002 1.00 97.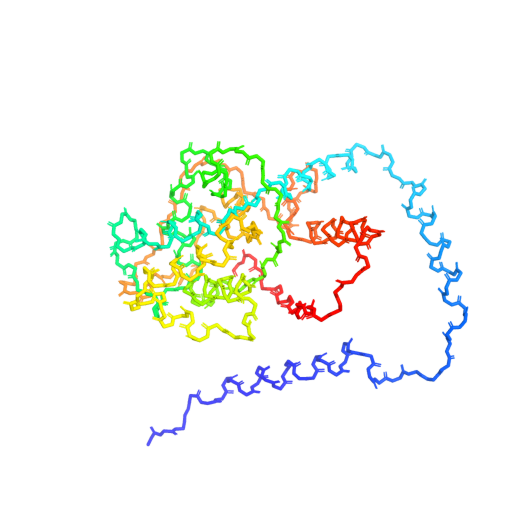56 97 ARG A N 1
ATOM 767 C CA . ARG A 1 97 ? 10.698 -7.271 0.421 1.00 97.56 97 ARG A CA 1
ATOM 768 C C . ARG A 1 97 ? 9.619 -6.410 -0.215 1.00 97.56 97 ARG A C 1
ATOM 770 O O . ARG A 1 97 ? 8.899 -6.805 -1.135 1.00 97.56 97 ARG A O 1
ATOM 777 N N . THR A 1 98 ? 9.516 -5.183 0.279 1.00 97.12 98 THR A N 1
ATOM 778 C CA . THR A 1 98 ? 8.589 -4.192 -0.275 1.00 97.12 98 THR A CA 1
ATOM 779 C C . THR A 1 98 ? 8.949 -3.833 -1.722 1.00 97.12 98 THR A C 1
ATOM 781 O O . THR A 1 98 ? 8.044 -3.601 -2.524 1.00 97.12 98 THR A O 1
ATOM 784 N N . SER A 1 99 ? 10.243 -3.827 -2.074 1.00 95.12 99 SER A N 1
ATOM 785 C CA . SER A 1 99 ? 10.721 -3.686 -3.461 1.00 95.12 99 SER A CA 1
ATOM 786 C C . SER A 1 99 ? 10.093 -4.729 -4.379 1.00 95.12 99 SER A C 1
ATOM 788 O O . SER A 1 99 ? 9.471 -4.373 -5.381 1.00 95.12 99 SER A O 1
ATOM 790 N N . ASP A 1 100 ? 10.172 -5.995 -3.983 1.00 97.38 100 ASP A N 1
ATOM 791 C CA . ASP A 1 100 ? 9.780 -7.131 -4.811 1.00 97.38 100 ASP A CA 1
ATOM 792 C C . ASP A 1 100 ? 8.271 -7.090 -5.071 1.00 97.38 100 ASP A C 1
ATOM 794 O O . ASP A 1 100 ? 7.822 -7.188 -6.213 1.00 97.38 100 ASP A O 1
ATOM 798 N N . VAL A 1 101 ? 7.476 -6.826 -4.026 1.00 98.06 101 VAL A N 1
ATOM 799 C CA . VAL A 1 101 ? 6.016 -6.681 -4.144 1.00 98.06 101 VAL A CA 1
ATOM 800 C C . VAL A 1 101 ? 5.639 -5.471 -5.000 1.00 98.06 101 VAL A C 1
ATOM 802 O O . VAL A 1 101 ? 4.689 -5.539 -5.788 1.00 98.06 101 VAL A O 1
ATOM 805 N N . VAL A 1 102 ? 6.377 -4.358 -4.908 1.00 97.00 102 VAL A N 1
ATOM 806 C CA . VAL A 1 102 ? 6.101 -3.207 -5.773 1.00 97.00 102 VAL A CA 1
ATOM 807 C C . VAL A 1 102 ? 6.349 -3.535 -7.239 1.00 97.00 102 VAL A C 1
ATOM 809 O O . VAL A 1 102 ? 5.514 -3.215 -8.091 1.00 97.00 102 VAL A O 1
ATOM 812 N N . ARG A 1 103 ? 7.466 -4.199 -7.526 1.00 96.19 103 ARG A N 1
ATOM 813 C CA . ARG A 1 103 ? 7.880 -4.587 -8.874 1.00 96.19 103 ARG A CA 1
ATOM 814 C C . ARG A 1 103 ? 6.955 -5.623 -9.493 1.00 96.19 103 ARG A C 1
ATOM 816 O O . ARG A 1 103 ? 6.560 -5.471 -10.645 1.00 96.19 103 ARG A O 1
ATOM 823 N N . GLN A 1 104 ? 6.577 -6.637 -8.726 1.00 97.12 104 GLN A N 1
ATOM 824 C CA . GLN A 1 104 ? 5.898 -7.822 -9.247 1.00 97.12 104 GLN A CA 1
ATOM 825 C C . GLN A 1 104 ? 4.375 -7.783 -9.113 1.00 97.12 104 GLN A C 1
ATOM 827 O O . GLN A 1 104 ? 3.683 -8.467 -9.864 1.00 97.12 104 GLN A O 1
ATOM 832 N N . ALA A 1 105 ? 3.829 -6.968 -8.205 1.00 97.88 105 ALA A N 1
ATOM 833 C CA . ALA A 1 105 ? 2.384 -6.843 -8.021 1.00 97.88 105 ALA A CA 1
ATOM 834 C C . ALA A 1 105 ? 1.886 -5.414 -8.279 1.00 97.88 105 ALA A C 1
ATOM 836 O O . ALA A 1 105 ? 1.052 -5.195 -9.157 1.00 97.88 105 ALA A O 1
ATOM 837 N N . ILE A 1 106 ? 2.398 -4.413 -7.562 1.00 98.19 106 ILE A N 1
ATOM 838 C CA . ILE A 1 106 ? 1.806 -3.061 -7.559 1.00 98.19 106 ILE A CA 1
ATOM 839 C C . ILE A 1 106 ? 1.958 -2.363 -8.918 1.00 98.19 106 ILE A C 1
ATOM 841 O O . ILE A 1 106 ? 0.988 -1.798 -9.433 1.00 98.19 106 ILE A O 1
ATOM 845 N N . ILE A 1 107 ? 3.145 -2.404 -9.530 1.00 96.81 107 ILE A N 1
ATOM 846 C CA . ILE A 1 107 ? 3.383 -1.830 -10.863 1.00 96.81 107 ILE A CA 1
ATOM 847 C C . ILE A 1 107 ? 2.512 -2.528 -11.925 1.00 96.81 107 ILE A C 1
ATOM 849 O O . ILE A 1 107 ? 1.767 -1.816 -12.612 1.00 96.81 107 ILE A O 1
ATOM 853 N N . PRO A 1 108 ? 2.514 -3.872 -12.051 1.00 97.12 108 PRO A N 1
ATOM 854 C CA . PRO A 1 108 ? 1.646 -4.571 -12.997 1.00 97.12 108 PRO A CA 1
ATOM 855 C C . PRO A 1 108 ? 0.155 -4.277 -12.796 1.00 97.12 108 PRO A C 1
ATOM 857 O O . PRO A 1 108 ? -0.534 -3.928 -13.755 1.00 97.12 108 PRO A O 1
ATOM 860 N N . LEU A 1 109 ? -0.346 -4.324 -11.558 1.00 97.75 109 LEU A N 1
ATOM 861 C CA . LEU A 1 109 ? -1.770 -4.120 -11.257 1.00 97.75 109 LEU A CA 1
ATOM 862 C C . LEU A 1 109 ? -2.237 -2.672 -11.469 1.00 97.75 109 LEU A C 1
ATOM 864 O O . LEU A 1 109 ? -3.418 -2.422 -11.712 1.00 97.75 109 LEU A O 1
ATOM 868 N N . SER A 1 110 ? -1.328 -1.701 -11.392 1.00 97.12 110 SER A N 1
ATOM 869 C CA . SER A 1 110 ? -1.624 -0.293 -11.687 1.00 97.12 110 SER A CA 1
ATOM 870 C C . SER A 1 110 ? -1.395 0.090 -13.153 1.00 97.12 110 SER A C 1
ATOM 872 O O . SER A 1 110 ? -1.832 1.169 -13.567 1.00 97.12 110 SER A O 1
ATOM 874 N N . ARG A 1 111 ? -0.770 -0.778 -13.967 1.00 95.88 111 ARG A N 1
ATOM 875 C CA . ARG A 1 111 ? -0.440 -0.513 -15.382 1.00 95.88 111 ARG A CA 1
ATOM 876 C C . ARG A 1 111 ? -1.644 -0.092 -16.233 1.00 95.88 111 ARG A C 1
ATOM 878 O O . ARG A 1 111 ? -1.482 0.892 -16.951 1.00 95.88 111 ARG A O 1
ATOM 885 N N . PRO A 1 112 ? -2.842 -0.711 -16.138 1.00 94.38 112 PRO A N 1
ATOM 886 C CA . PRO A 1 112 ? -3.984 -0.314 -16.968 1.00 94.38 112 PRO A CA 1
ATOM 887 C C . PRO A 1 112 ? -4.383 1.159 -16.813 1.00 94.38 112 PRO A C 1
ATOM 889 O O . PRO A 1 112 ? -4.823 1.787 -17.770 1.00 94.38 112 PRO A O 1
ATOM 892 N N . ARG A 1 113 ? -4.204 1.730 -15.613 1.00 92.62 113 ARG A N 1
ATOM 893 C CA . ARG A 1 113 ? -4.443 3.160 -15.349 1.00 92.62 113 ARG A CA 1
ATOM 894 C C . ARG A 1 113 ? -3.176 4.006 -15.522 1.00 92.62 113 ARG A C 1
ATOM 896 O O . ARG A 1 113 ? -3.261 5.209 -15.763 1.00 92.62 113 ARG A O 1
ATOM 903 N N . GLY A 1 114 ? -1.999 3.399 -15.367 1.00 92.62 114 GLY A N 1
ATOM 904 C CA . GLY A 1 114 ? -0.712 4.092 -15.310 1.00 92.62 114 GLY A CA 1
ATOM 905 C C . GLY A 1 114 ? -0.661 5.141 -14.193 1.00 92.62 114 GLY A C 1
ATOM 906 O O . GLY A 1 114 ? -0.042 6.189 -14.359 1.00 92.62 114 GLY A O 1
ATOM 907 N N . ALA A 1 115 ? -1.360 4.884 -13.088 1.00 92.81 115 ALA A N 1
ATOM 908 C CA . ALA A 1 115 ? -1.526 5.794 -11.959 1.00 92.81 115 ALA A CA 1
ATOM 909 C C . ALA A 1 115 ? -1.014 5.151 -10.658 1.00 92.81 115 ALA A C 1
ATOM 911 O O . ALA A 1 115 ? -0.468 4.049 -10.675 1.00 92.81 115 ALA A O 1
ATOM 912 N N . ALA A 1 116 ? -1.175 5.840 -9.527 1.00 95.56 116 ALA A N 1
ATOM 913 C CA . ALA A 1 116 ? -0.915 5.254 -8.214 1.00 95.56 116 ALA A CA 1
ATOM 914 C C . ALA A 1 116 ? -1.855 4.066 -7.959 1.00 95.56 116 ALA A C 1
ATOM 916 O O . ALA A 1 116 ? -3.044 4.133 -8.284 1.00 95.56 116 ALA A O 1
ATOM 917 N N . TYR A 1 117 ? -1.351 2.990 -7.356 1.00 98.06 117 TYR A N 1
ATOM 918 C CA . TYR A 1 117 ? -2.164 1.795 -7.120 1.00 98.06 117 TYR A CA 1
ATOM 919 C C . TYR A 1 117 ? -3.278 2.028 -6.090 1.00 98.06 117 TYR A C 1
ATOM 921 O O . TYR A 1 117 ? -4.357 1.456 -6.229 1.00 98.06 117 TYR A O 1
ATOM 929 N N . ALA A 1 118 ? -3.092 2.961 -5.150 1.00 97.88 118 ALA A N 1
ATOM 930 C CA . ALA A 1 118 ? -4.149 3.416 -4.244 1.00 97.88 118 ALA A CA 1
ATOM 931 C C . ALA A 1 118 ? -5.409 3.888 -4.998 1.00 97.88 118 ALA A C 1
ATOM 933 O O . ALA A 1 118 ? -6.528 3.609 -4.578 1.00 97.88 118 ALA A O 1
ATOM 934 N N . MET A 1 119 ? -5.254 4.509 -6.176 1.00 96.88 119 MET A N 1
ATOM 935 C CA . MET A 1 119 ? -6.400 4.893 -7.007 1.00 96.88 119 MET A CA 1
ATOM 936 C C . MET A 1 119 ? -7.140 3.673 -7.564 1.00 96.88 119 MET A C 1
ATOM 938 O O . MET A 1 119 ? -8.346 3.740 -7.772 1.00 96.88 119 MET A O 1
ATOM 942 N N . THR A 1 120 ? -6.455 2.560 -7.829 1.00 97.06 120 THR A N 1
ATOM 943 C CA . THR A 1 120 ? -7.111 1.297 -8.200 1.00 97.06 120 THR A CA 1
ATOM 944 C C . THR A 1 120 ? -7.836 0.698 -6.996 1.00 97.06 120 THR A C 1
ATOM 946 O O . THR A 1 120 ? -8.999 0.327 -7.125 1.00 97.06 120 THR A O 1
ATOM 949 N N . MET A 1 121 ? -7.189 0.672 -5.826 1.00 97.62 121 MET A N 1
ATOM 950 C CA . MET A 1 121 ? -7.768 0.160 -4.574 1.00 97.62 121 MET A CA 1
ATOM 951 C C . MET A 1 121 ? -9.059 0.895 -4.187 1.00 97.62 121 MET A C 1
ATOM 953 O O . MET A 1 121 ? -10.034 0.260 -3.802 1.00 97.62 121 MET A O 1
ATOM 957 N N . MET A 1 122 ? -9.084 2.218 -4.366 1.00 97.88 122 MET A N 1
ATOM 958 C CA . MET A 1 122 ? -10.216 3.080 -4.008 1.00 97.88 122 MET A CA 1
ATOM 959 C C . MET A 1 122 ? -11.147 3.398 -5.188 1.00 97.88 122 MET A C 1
ATOM 961 O O . MET A 1 122 ? -11.965 4.308 -5.106 1.00 97.88 122 MET A O 1
ATOM 965 N N . ASN A 1 123 ? -11.016 2.693 -6.318 1.00 95.56 123 ASN A N 1
ATOM 966 C CA . ASN A 1 123 ? -11.787 2.938 -7.543 1.00 95.56 123 ASN A CA 1
ATOM 967 C C . ASN A 1 123 ? -11.808 4.418 -8.005 1.00 95.56 123 ASN A C 1
ATOM 969 O O . ASN A 1 123 ? -12.796 4.920 -8.529 1.00 95.56 123 ASN A O 1
ATOM 973 N N . GLY A 1 124 ? -10.692 5.124 -7.833 1.00 92.81 124 GLY A N 1
ATOM 974 C CA . GLY A 1 124 ? -10.530 6.533 -8.195 1.00 92.81 124 GLY A CA 1
ATOM 975 C C . GLY A 1 124 ? -11.148 7.525 -7.208 1.00 92.81 124 GLY A C 1
ATOM 976 O O . GLY A 1 124 ? -11.035 8.724 -7.443 1.00 92.81 124 GLY A O 1
ATOM 977 N N . ALA A 1 125 ? -11.770 7.060 -6.120 1.00 94.12 125 ALA A N 1
ATOM 978 C CA . ALA A 1 125 ? -12.287 7.939 -5.082 1.00 94.12 125 ALA A CA 1
ATOM 979 C C . ALA A 1 125 ? -11.147 8.657 -4.346 1.00 94.12 125 ALA A C 1
ATOM 981 O O . ALA A 1 125 ? -10.107 8.064 -4.048 1.00 94.12 125 ALA A O 1
ATOM 982 N N . CYS A 1 126 ? -11.381 9.931 -4.031 1.00 92.56 126 CYS A N 1
ATOM 983 C CA . CYS A 1 126 ? -10.554 10.698 -3.110 1.00 92.56 126 CYS A CA 1
ATOM 984 C C . CYS A 1 126 ? -10.638 10.066 -1.714 1.00 92.56 126 CYS A C 1
ATOM 986 O O . CYS A 1 126 ? -11.732 9.799 -1.212 1.00 92.56 126 CYS A O 1
ATOM 988 N N . SER A 1 127 ? -9.487 9.812 -1.094 1.00 93.62 127 SER A N 1
ATOM 989 C CA . SER A 1 127 ? -9.394 9.196 0.225 1.00 93.62 127 SER A CA 1
ATOM 990 C C . SER A 1 127 ? -8.294 9.875 1.029 1.00 93.62 127 SER A C 1
ATOM 992 O O . SER A 1 127 ? -7.117 9.542 0.897 1.00 93.62 127 SER A O 1
ATOM 994 N N . LEU A 1 128 ? -8.672 10.804 1.905 1.00 94.38 128 LEU A N 1
ATOM 995 C CA . LEU A 1 128 ? -7.724 11.434 2.820 1.00 94.38 128 LEU A CA 1
ATOM 996 C C . LEU A 1 128 ? -7.242 10.414 3.869 1.00 94.38 128 LEU A C 1
ATOM 998 O O . LEU A 1 128 ? -8.069 9.768 4.522 1.00 94.38 128 LEU A O 1
ATOM 1002 N N . PRO A 1 129 ? -5.924 10.224 4.033 1.00 94.81 129 PRO A N 1
ATOM 1003 C CA . PRO A 1 129 ? -5.368 9.290 4.998 1.00 94.81 129 PRO A CA 1
ATOM 1004 C C . PRO A 1 129 ? -5.440 9.850 6.423 1.00 94.81 129 PRO A C 1
ATOM 1006 O O . PRO A 1 129 ? -5.141 11.018 6.664 1.00 94.81 129 PRO A O 1
ATOM 1009 N N . ALA A 1 130 ? -5.772 8.989 7.383 1.00 95.62 130 ALA A N 1
ATOM 1010 C CA . ALA A 1 130 ? -5.675 9.292 8.807 1.00 95.62 130 ALA A CA 1
ATOM 1011 C C . ALA A 1 130 ? -4.227 9.193 9.323 1.00 95.62 130 ALA A C 1
ATOM 1013 O O . ALA A 1 130 ? -3.890 9.809 10.332 1.00 95.62 130 ALA A O 1
ATOM 1014 N N . ALA A 1 131 ? -3.372 8.421 8.642 1.00 93.38 131 ALA A N 1
ATOM 1015 C CA . ALA A 1 131 ? -1.964 8.251 8.987 1.00 93.38 131 ALA A CA 1
ATOM 1016 C C . ALA A 1 131 ? -1.072 8.106 7.743 1.00 93.38 131 ALA A C 1
ATOM 1018 O O . ALA A 1 131 ? -1.467 7.509 6.738 1.00 93.38 131 ALA A O 1
ATOM 1019 N N . ILE A 1 132 ? 0.158 8.613 7.840 1.00 93.38 132 ILE A N 1
ATOM 1020 C CA . ILE A 1 132 ? 1.239 8.355 6.881 1.00 93.38 132 ILE A CA 1
ATOM 1021 C C . ILE A 1 132 ? 2.155 7.291 7.466 1.00 93.38 132 ILE A C 1
ATOM 1023 O O . ILE A 1 132 ? 2.521 7.359 8.637 1.00 93.38 132 ILE A O 1
ATOM 1027 N N . VAL A 1 133 ? 2.563 6.346 6.628 1.00 93.38 133 VAL A N 1
ATOM 1028 C CA . VAL A 1 133 ? 3.476 5.269 7.001 1.00 93.38 133 VAL A CA 1
ATOM 1029 C C . VAL A 1 133 ? 4.761 5.430 6.205 1.00 93.38 133 VAL A C 1
ATOM 1031 O O . VAL A 1 133 ? 4.750 5.469 4.971 1.00 93.38 133 VAL A O 1
ATOM 1034 N N . THR A 1 134 ? 5.878 5.520 6.917 1.00 89.31 134 THR A N 1
ATOM 1035 C CA . THR A 1 134 ? 7.211 5.435 6.325 1.00 89.31 134 THR A CA 1
ATOM 1036 C C . THR A 1 134 ? 7.638 3.973 6.240 1.00 89.31 134 THR A C 1
ATOM 1038 O O . THR A 1 134 ? 7.256 3.149 7.069 1.00 89.31 134 THR A O 1
ATOM 1041 N N . HIS A 1 135 ? 8.425 3.629 5.223 1.00 89.69 135 HIS A N 1
ATOM 1042 C CA . HIS A 1 135 ? 8.946 2.277 5.062 1.00 89.69 135 HIS A CA 1
ATOM 1043 C C . HIS A 1 135 ? 10.341 2.296 4.441 1.00 89.69 135 HIS A C 1
ATOM 1045 O O . HIS A 1 135 ? 10.762 3.293 3.856 1.00 89.69 135 HIS A O 1
ATOM 1051 N N . ASN A 1 136 ? 11.034 1.165 4.556 1.00 89.19 136 ASN A N 1
ATOM 1052 C CA . ASN A 1 136 ? 12.249 0.873 3.809 1.00 89.19 136 ASN A CA 1
ATOM 1053 C C . ASN A 1 136 ? 11.914 -0.169 2.733 1.00 89.19 136 ASN A C 1
ATOM 1055 O O . ASN A 1 136 ? 11.220 -1.147 3.014 1.00 89.19 136 ASN A O 1
ATOM 1059 N N . TRP A 1 137 ? 12.391 0.040 1.507 1.00 91.19 137 TRP A N 1
ATOM 1060 C CA . TRP A 1 137 ? 12.252 -0.903 0.396 1.00 91.19 137 TRP A CA 1
ATOM 1061 C C . TRP A 1 137 ? 12.807 -2.291 0.720 1.00 91.19 137 TRP A C 1
ATOM 1063 O O . TRP A 1 137 ? 12.205 -3.284 0.320 1.00 91.19 137 TRP A O 1
ATOM 1073 N N . GLY A 1 138 ? 13.892 -2.348 1.500 1.00 92.75 138 GLY A N 1
ATOM 1074 C CA . GLY A 1 138 ? 14.563 -3.583 1.901 1.00 92.75 138 GLY A CA 1
ATOM 1075 C C . GLY A 1 138 ? 13.870 -4.383 3.010 1.00 92.75 138 GLY A C 1
ATOM 1076 O O . GLY A 1 138 ? 14.288 -5.507 3.279 1.00 92.75 138 GLY A O 1
ATOM 1077 N N . ASN A 1 139 ? 12.831 -3.839 3.652 1.00 94.00 139 ASN A N 1
ATOM 1078 C CA . ASN A 1 139 ? 12.084 -4.559 4.687 1.00 94.00 139 ASN A CA 1
ATOM 1079 C C . ASN A 1 139 ? 11.078 -5.531 4.065 1.00 94.00 139 ASN A C 1
ATOM 1081 O O . ASN A 1 139 ? 10.519 -5.254 2.996 1.00 94.00 139 ASN A O 1
ATOM 1085 N N . LEU A 1 140 ? 10.793 -6.625 4.782 1.00 98.25 140 LEU A N 1
ATOM 1086 C CA . LEU A 1 140 ? 9.749 -7.579 4.412 1.00 98.25 140 LEU A CA 1
ATOM 1087 C C . LEU A 1 140 ? 8.407 -6.870 4.239 1.00 98.25 140 LEU A C 1
ATOM 1089 O O . LEU A 1 140 ? 7.989 -6.072 5.084 1.00 98.25 140 LEU A O 1
ATOM 1093 N N . PHE A 1 141 ? 7.709 -7.186 3.150 1.00 98.50 141 PHE A N 1
ATOM 1094 C CA . PHE A 1 141 ? 6.420 -6.562 2.867 1.00 98.50 141 PHE A CA 1
ATOM 1095 C C . PHE A 1 141 ? 5.355 -6.940 3.911 1.00 98.50 141 PHE A C 1
ATOM 1097 O O . PHE A 1 141 ? 4.551 -6.094 4.309 1.00 98.50 141 PHE A O 1
ATOM 1104 N N . ARG A 1 142 ? 5.393 -8.180 4.423 1.00 98.62 142 ARG A N 1
ATOM 1105 C CA . ARG A 1 142 ? 4.552 -8.626 5.546 1.00 98.62 142 ARG A CA 1
ATOM 1106 C C . ARG A 1 142 ? 4.659 -7.686 6.739 1.00 98.62 142 ARG A C 1
ATOM 1108 O O . ARG A 1 142 ? 3.636 -7.293 7.288 1.00 98.62 142 ARG A O 1
ATOM 1115 N N . ASP A 1 143 ? 5.873 -7.304 7.121 1.00 98.44 143 ASP A N 1
ATOM 1116 C CA . ASP A 1 143 ? 6.098 -6.519 8.335 1.00 98.44 143 ASP A CA 1
ATOM 1117 C C . ASP A 1 143 ? 5.616 -5.067 8.172 1.00 98.44 143 ASP A C 1
ATOM 1119 O O . ASP A 1 143 ? 5.125 -4.469 9.129 1.00 98.44 143 ASP A O 1
ATOM 1123 N N . LEU A 1 144 ? 5.639 -4.524 6.946 1.00 98.38 144 LEU A N 1
ATOM 1124 C CA . LEU A 1 144 ? 4.965 -3.262 6.626 1.00 98.38 144 LEU A CA 1
ATOM 1125 C C . LEU A 1 144 ? 3.448 -3.364 6.864 1.00 98.38 144 LEU A C 1
ATOM 1127 O O . LEU A 1 144 ? 2.874 -2.519 7.552 1.00 98.38 144 LEU A O 1
ATOM 1131 N N . VAL A 1 145 ? 2.791 -4.399 6.330 1.00 98.69 145 VAL A N 1
ATOM 1132 C CA . VAL A 1 145 ? 1.342 -4.602 6.524 1.00 98.69 145 VAL A CA 1
ATOM 1133 C C . VAL A 1 145 ? 1.010 -4.871 7.993 1.00 98.69 145 VAL A C 1
ATOM 1135 O O . VAL A 1 145 ? 0.028 -4.331 8.512 1.00 98.69 145 VAL A O 1
ATOM 1138 N N . ALA A 1 146 ? 1.853 -5.638 8.685 1.00 98.69 146 ALA A N 1
ATOM 1139 C CA . ALA A 1 146 ? 1.714 -5.922 10.105 1.00 98.69 146 ALA A CA 1
ATOM 1140 C C . ALA A 1 146 ? 1.807 -4.648 10.948 1.00 98.69 146 ALA A C 1
ATOM 1142 O O . ALA A 1 146 ? 0.976 -4.444 11.829 1.00 98.69 146 ALA A O 1
ATOM 1143 N N . GLY A 1 147 ? 2.764 -3.762 10.650 1.00 98.44 147 GLY A N 1
ATOM 1144 C CA . GLY A 1 147 ? 2.907 -2.468 11.316 1.00 98.44 147 GLY A CA 1
ATOM 1145 C C . GLY A 1 147 ? 1.664 -1.587 11.176 1.00 98.44 147 GLY A C 1
ATOM 1146 O O . GLY A 1 147 ? 1.206 -1.005 12.156 1.00 98.44 147 GLY A O 1
ATOM 1147 N N . ILE A 1 148 ? 1.063 -1.553 9.984 1.00 98.62 148 ILE A N 1
ATOM 1148 C CA . ILE A 1 148 ? -0.174 -0.799 9.723 1.00 98.62 148 ILE A CA 1
ATOM 1149 C C . ILE A 1 148 ? -1.351 -1.374 10.521 1.00 98.62 148 ILE A C 1
ATOM 1151 O O . ILE A 1 148 ? -2.104 -0.636 11.157 1.00 98.62 148 ILE A O 1
ATOM 1155 N N . CYS A 1 149 ? -1.509 -2.696 10.516 1.00 98.62 149 CYS A N 1
ATOM 1156 C CA . CYS A 1 149 ? -2.562 -3.372 11.270 1.00 98.62 149 CYS A CA 1
ATOM 1157 C C . CYS A 1 149 ? -2.373 -3.212 12.792 1.00 98.62 149 CYS A C 1
ATOM 1159 O O . CYS A 1 149 ? -3.347 -2.998 13.513 1.00 98.62 149 CYS A O 1
ATOM 1161 N N . ALA A 1 150 ? -1.130 -3.266 13.280 1.00 98.44 150 ALA A N 1
ATOM 1162 C CA . ALA A 1 150 ? -0.788 -3.031 14.680 1.00 98.44 150 ALA A CA 1
ATOM 1163 C C . ALA A 1 150 ? -1.130 -1.598 15.113 1.00 98.44 150 ALA A C 1
ATOM 1165 O O . ALA A 1 150 ? -1.779 -1.420 16.143 1.00 98.44 150 ALA A O 1
ATOM 1166 N N . ASP A 1 151 ? -0.793 -0.592 14.298 1.00 98.38 151 ASP A N 1
ATOM 1167 C CA . ASP A 1 151 ? -1.209 0.799 14.520 1.00 98.38 151 ASP A CA 1
ATOM 1168 C C . ASP A 1 151 ? -2.742 0.938 14.566 1.00 98.38 151 ASP A C 1
ATOM 1170 O O . ASP A 1 151 ? -3.289 1.614 15.439 1.00 98.38 151 ASP A O 1
ATOM 1174 N N . ALA A 1 152 ? -3.465 0.272 13.660 1.00 97.94 152 ALA A N 1
ATOM 1175 C CA . ALA A 1 152 ? -4.926 0.310 13.643 1.00 97.94 152 ALA A CA 1
ATOM 1176 C C . ALA A 1 152 ? -5.543 -0.243 14.940 1.00 97.94 152 ALA A C 1
ATOM 1178 O O . ALA A 1 152 ? -6.529 0.310 15.440 1.00 97.94 152 ALA A O 1
ATOM 1179 N N . LEU A 1 153 ? -4.944 -1.307 15.482 1.00 97.69 153 LEU A N 1
ATOM 1180 C CA . LEU A 1 153 ? -5.330 -1.962 16.734 1.00 97.69 153 LEU A CA 1
ATOM 1181 C C . LEU A 1 153 ? -4.786 -1.258 17.992 1.00 97.69 153 LEU A C 1
ATOM 1183 O O . LEU A 1 153 ? -5.168 -1.637 19.096 1.00 97.69 153 LEU A O 1
ATOM 1187 N N . GLY A 1 154 ? -3.925 -0.244 17.852 1.00 96.75 154 GLY A N 1
ATOM 1188 C CA . GLY A 1 154 ? -3.292 0.439 18.985 1.00 96.75 154 GLY A CA 1
ATOM 1189 C C . GLY A 1 154 ? -2.257 -0.418 19.723 1.00 96.75 154 GLY A C 1
ATOM 1190 O O . GLY A 1 154 ? -2.071 -0.259 20.927 1.00 96.75 154 GLY A O 1
ATOM 1191 N N . LEU A 1 155 ? -1.609 -1.352 19.024 1.00 95.81 155 LEU A N 1
ATOM 1192 C CA . LEU A 1 155 ? -0.572 -2.216 19.586 1.00 95.81 155 LEU A CA 1
ATOM 1193 C C . LEU A 1 155 ? 0.796 -1.525 19.542 1.00 95.81 155 LEU A C 1
ATOM 1195 O O . LEU A 1 155 ? 1.127 -0.823 18.591 1.00 95.81 155 LEU A O 1
ATOM 1199 N N . SER A 1 156 ? 1.631 -1.779 20.551 1.00 93.56 156 SER A N 1
ATOM 1200 C CA . SER A 1 156 ? 2.990 -1.222 20.644 1.00 93.56 156 SER A CA 1
ATOM 1201 C C . SER A 1 156 ? 4.018 -1.914 19.737 1.00 93.56 156 SER A C 1
ATOM 1203 O O . SER A 1 156 ? 5.132 -1.421 19.579 1.00 93.56 156 SER A O 1
ATOM 1205 N N . GLY A 1 157 ? 3.664 -3.053 19.140 1.00 93.06 157 GLY A N 1
ATOM 1206 C CA . GLY A 1 157 ? 4.522 -3.822 18.247 1.00 93.06 157 GLY A CA 1
ATOM 1207 C C . GLY A 1 157 ? 3.707 -4.704 17.307 1.00 93.06 157 GLY A C 1
ATOM 1208 O O . GLY A 1 157 ? 2.520 -4.937 17.527 1.00 93.06 157 GLY A O 1
ATOM 1209 N N . TYR A 1 158 ? 4.354 -5.202 16.254 1.00 97.62 158 TYR A N 1
ATOM 1210 C CA . TYR A 1 158 ? 3.675 -5.886 15.150 1.00 97.62 158 TYR A CA 1
ATOM 1211 C C . TYR A 1 158 ? 3.936 -7.397 15.077 1.00 97.62 158 TYR A C 1
ATOM 1213 O O . TYR A 1 158 ? 3.366 -8.056 14.217 1.00 97.62 158 TYR A O 1
ATOM 1221 N N . ALA A 1 159 ? 4.739 -7.975 15.978 1.00 97.31 159 ALA A N 1
ATOM 1222 C CA . ALA A 1 159 ? 5.135 -9.388 15.910 1.00 97.31 159 ALA A CA 1
ATOM 1223 C C . ALA A 1 159 ? 3.939 -10.361 15.904 1.00 97.31 159 ALA A C 1
ATOM 1225 O O . ALA A 1 159 ? 3.869 -11.243 15.051 1.00 97.31 159 ALA A O 1
ATOM 1226 N N . LEU A 1 160 ? 2.965 -10.152 16.800 1.00 96.75 160 LEU A N 1
ATOM 1227 C CA . LEU A 1 160 ? 1.720 -10.932 16.833 1.00 96.75 160 LEU A CA 1
ATOM 1228 C C . LEU A 1 160 ? 0.953 -10.823 15.509 1.00 96.75 160 LEU A C 1
ATOM 1230 O O . LEU A 1 160 ? 0.420 -11.803 15.000 1.00 96.75 160 LEU A O 1
ATOM 1234 N N . VAL A 1 161 ? 0.899 -9.617 14.949 1.00 98.38 161 VAL A N 1
ATOM 1235 C CA . VAL A 1 161 ? 0.174 -9.347 13.709 1.00 98.38 161 VAL A CA 1
ATOM 1236 C C . VAL A 1 161 ? 0.875 -9.991 12.513 1.00 98.38 161 VAL A C 1
ATOM 1238 O O . VAL A 1 161 ? 0.193 -10.550 11.662 1.00 98.38 161 VAL A O 1
ATOM 1241 N N . SER A 1 162 ? 2.212 -9.979 12.463 1.00 97.94 162 SER A N 1
ATOM 1242 C CA . SER A 1 162 ? 2.981 -10.706 11.445 1.00 97.94 162 SER A CA 1
ATOM 1243 C C . SER A 1 162 ? 2.696 -12.208 11.496 1.00 97.94 162 SER A C 1
ATOM 1245 O O . SER A 1 162 ? 2.464 -12.806 10.451 1.00 97.94 162 SER A O 1
ATOM 1247 N N . GLU A 1 163 ? 2.643 -12.815 12.689 1.00 97.69 163 GLU A N 1
ATOM 1248 C CA . GLU A 1 163 ? 2.290 -14.236 12.818 1.00 97.69 163 GLU A CA 1
ATOM 1249 C C . GLU A 1 163 ? 0.861 -14.515 12.326 1.00 97.69 163 GLU A C 1
ATOM 1251 O O . GLU A 1 163 ? 0.639 -15.480 11.591 1.00 97.69 163 GLU A O 1
ATOM 1256 N N . LEU A 1 164 ? -0.101 -13.656 12.676 1.00 98.19 164 LEU A N 1
ATOM 1257 C CA . LEU A 1 164 ? -1.479 -13.793 12.202 1.00 98.19 164 LEU A CA 1
ATOM 1258 C C . LEU A 1 164 ? -1.594 -13.614 10.684 1.00 98.19 164 LEU A C 1
ATOM 1260 O O . LEU A 1 164 ? -2.346 -14.350 10.058 1.00 98.19 164 LEU A O 1
ATOM 1264 N N . LEU A 1 165 ? -0.841 -12.699 10.068 1.00 97.88 165 LEU A N 1
ATOM 1265 C CA . LEU A 1 165 ? -0.834 -12.546 8.608 1.00 97.88 165 LEU A CA 1
ATOM 1266 C C . LEU A 1 165 ? -0.393 -13.825 7.886 1.00 97.88 165 LEU A C 1
ATOM 1268 O O . LEU A 1 165 ? -0.910 -14.106 6.807 1.00 97.88 165 LEU A O 1
ATOM 1272 N N . ASP A 1 166 ? 0.532 -14.586 8.473 1.00 96.25 166 ASP A N 1
ATOM 1273 C CA . ASP A 1 166 ? 1.056 -15.819 7.879 1.00 96.25 166 ASP A CA 1
ATOM 1274 C C . ASP A 1 166 ? 0.183 -17.046 8.182 1.00 96.25 166 ASP A C 1
ATOM 1276 O O . ASP A 1 166 ? 0.092 -17.958 7.360 1.00 96.25 166 ASP A O 1
ATOM 1280 N N . ARG A 1 167 ? -0.448 -17.095 9.363 1.00 96.62 167 ARG A N 1
ATOM 1281 C CA . ARG A 1 167 ? -1.150 -18.296 9.852 1.00 96.62 167 ARG A CA 1
ATOM 1282 C C . ARG A 1 167 ? -2.667 -18.206 9.798 1.00 96.62 167 ARG A C 1
ATOM 1284 O O . ARG A 1 167 ? -3.316 -19.210 9.520 1.00 96.62 167 ARG A O 1
ATOM 1291 N N . ASP A 1 168 ? -3.229 -17.040 10.102 1.00 96.88 168 ASP A N 1
ATOM 1292 C CA . ASP A 1 168 ? -4.672 -16.855 10.256 1.00 96.88 168 ASP A CA 1
ATOM 1293 C C . ASP A 1 168 ? -5.091 -15.396 10.013 1.00 96.88 168 ASP A C 1
ATOM 1295 O O . ASP A 1 168 ? -5.477 -14.638 10.912 1.00 96.88 168 ASP A O 1
ATOM 1299 N N . ILE A 1 169 ? -5.014 -14.984 8.746 1.00 97.12 169 ILE A N 1
ATOM 1300 C CA . ILE A 1 169 ? -5.427 -13.640 8.334 1.00 97.12 169 ILE A CA 1
ATOM 1301 C C . ILE A 1 169 ? -6.926 -13.395 8.564 1.00 97.12 169 ILE A C 1
ATOM 1303 O O . ILE A 1 169 ? -7.343 -12.248 8.721 1.00 97.12 169 ILE A O 1
ATOM 1307 N N . VAL A 1 170 ? -7.738 -14.458 8.621 1.00 97.12 170 VAL A N 1
ATOM 1308 C CA . VAL A 1 170 ? -9.181 -14.375 8.881 1.00 97.12 170 VAL A CA 1
ATOM 1309 C C . VAL A 1 170 ? -9.436 -13.946 10.325 1.00 97.12 170 VAL A C 1
ATOM 1311 O O . VAL A 1 170 ? -10.276 -13.072 10.563 1.00 97.12 170 VAL A O 1
ATOM 1314 N N . ALA A 1 171 ? -8.686 -14.490 11.287 1.00 97.75 171 ALA A N 1
ATOM 1315 C CA . ALA A 1 171 ? -8.732 -14.035 12.673 1.00 97.75 171 ALA A CA 1
ATOM 1316 C C . ALA A 1 171 ? -8.313 -12.561 12.799 1.00 97.75 171 ALA A C 1
ATOM 1318 O O . ALA A 1 171 ? -9.023 -11.780 13.436 1.00 97.75 171 ALA A O 1
ATOM 1319 N N . LEU A 1 172 ? -7.225 -12.147 12.136 1.00 98.19 172 LEU A N 1
ATOM 1320 C CA . LEU A 1 172 ? -6.784 -10.745 12.142 1.00 98.19 172 LEU A CA 1
ATOM 1321 C C . LEU A 1 172 ? -7.840 -9.796 11.555 1.00 98.19 172 LEU A C 1
ATOM 1323 O O . LEU A 1 172 ? -8.145 -8.758 12.146 1.00 98.19 172 LEU A O 1
ATOM 1327 N N . GLU A 1 173 ? -8.417 -10.143 10.404 1.00 97.88 173 GLU A N 1
ATOM 1328 C CA . GLU A 1 173 ? -9.471 -9.351 9.766 1.00 97.88 173 GLU A CA 1
ATOM 1329 C C . GLU A 1 173 ? -10.714 -9.261 10.659 1.00 97.88 173 GLU A C 1
ATOM 1331 O O . GLU A 1 173 ? -11.290 -8.181 10.798 1.00 97.88 173 GLU A O 1
ATOM 1336 N N . SER A 1 174 ? -11.070 -10.351 11.344 1.00 97.94 174 SER A N 1
ATOM 1337 C CA . SER A 1 174 ? -12.170 -10.376 12.315 1.00 97.94 174 SER A CA 1
ATOM 1338 C C . SER A 1 174 ? -11.907 -9.444 13.500 1.00 97.94 174 SER A C 1
ATOM 1340 O O . SER A 1 174 ? -12.796 -8.682 13.876 1.00 97.94 174 SER A O 1
ATOM 1342 N N . MET A 1 175 ? -10.686 -9.433 14.046 1.00 97.75 175 MET A N 1
ATOM 1343 C CA . MET A 1 175 ? -10.288 -8.517 15.126 1.00 97.75 175 MET A CA 1
ATOM 1344 C C . MET A 1 175 ? -10.366 -7.047 14.694 1.00 97.75 175 MET A C 1
ATOM 1346 O O . MET A 1 175 ? -10.853 -6.186 15.436 1.00 97.75 175 MET A O 1
ATOM 1350 N N . LEU A 1 176 ? -9.900 -6.740 13.482 1.00 98.31 176 LEU A N 1
ATOM 1351 C CA . LEU A 1 176 ? -9.965 -5.394 12.910 1.00 98.31 176 LEU A CA 1
ATOM 1352 C C . LEU A 1 176 ? -11.407 -4.960 12.626 1.00 98.31 176 LEU A C 1
ATOM 1354 O O . LEU A 1 176 ? -11.755 -3.799 12.870 1.00 98.31 176 LEU A O 1
ATOM 1358 N N . ALA A 1 177 ? -12.249 -5.883 12.155 1.00 97.94 177 ALA A N 1
ATOM 1359 C CA . ALA A 1 177 ? -13.671 -5.658 11.932 1.00 97.94 177 ALA A CA 1
ATOM 1360 C C . ALA A 1 177 ? -14.408 -5.392 13.249 1.00 97.94 177 ALA A C 1
ATOM 1362 O O . ALA A 1 177 ? -15.091 -4.375 13.364 1.00 97.94 177 ALA A O 1
ATOM 1363 N N . SER A 1 178 ? -14.214 -6.239 14.268 1.00 97.62 178 SER A N 1
ATOM 1364 C CA . SER A 1 178 ? -14.841 -6.065 15.585 1.00 97.62 178 SER A CA 1
ATOM 1365 C C . SER A 1 178 ? -14.401 -4.776 16.277 1.00 97.62 178 SER A C 1
ATOM 1367 O O . SER A 1 178 ? -15.155 -4.202 17.054 1.00 97.62 178 SER A O 1
ATOM 1369 N N . SER A 1 179 ? -13.196 -4.296 15.964 1.00 96.69 179 SER A N 1
ATOM 1370 C CA . SER A 1 179 ? -12.659 -3.032 16.479 1.00 96.69 179 SER A CA 1
ATOM 1371 C C . SER A 1 179 ? -13.090 -1.806 15.656 1.00 96.69 179 SER A C 1
ATOM 1373 O O . SER A 1 179 ? -12.704 -0.681 15.982 1.00 96.69 179 SER A O 1
ATOM 1375 N N . GLY A 1 180 ? -13.844 -1.997 14.566 1.00 97.44 180 GLY A N 1
ATOM 1376 C CA . GLY A 1 180 ? -14.295 -0.927 13.671 1.00 97.44 180 GLY A CA 1
ATOM 1377 C C . GLY A 1 180 ? -13.162 -0.212 12.923 1.00 97.44 180 GLY A C 1
ATOM 1378 O O . GLY A 1 180 ? -13.298 0.959 12.576 1.00 97.44 180 GLY A O 1
ATOM 1379 N N . LYS A 1 181 ? -12.017 -0.874 12.704 1.00 97.69 181 LYS A N 1
ATOM 1380 C CA . LYS A 1 181 ? -10.787 -0.238 12.187 1.00 97.69 181 LYS A CA 1
ATOM 1381 C C . LYS A 1 181 ? -10.537 -0.437 10.697 1.00 97.69 181 LYS A C 1
ATOM 1383 O O . LYS A 1 181 ? -9.684 0.246 10.141 1.00 97.69 181 LYS A O 1
ATOM 1388 N N . LEU A 1 182 ? -11.290 -1.314 10.033 1.00 98.12 182 LEU A N 1
ATOM 1389 C CA . LEU A 1 182 ? -11.103 -1.633 8.610 1.00 98.12 182 LEU A CA 1
ATOM 1390 C C . LEU A 1 182 ? -11.178 -0.411 7.677 1.00 98.12 182 LEU A C 1
ATOM 1392 O O . LEU A 1 182 ? -10.505 -0.379 6.650 1.00 98.12 182 LEU A O 1
ATOM 1396 N N . GLN A 1 183 ? -11.950 0.612 8.047 1.00 98.19 183 GLN A N 1
ATOM 1397 C CA . GLN A 1 183 ? -12.093 1.835 7.250 1.00 98.19 183 GLN A CA 1
ATOM 1398 C C . GLN A 1 183 ? -11.052 2.916 7.580 1.00 98.19 183 GLN A C 1
ATOM 1400 O O . GLN A 1 183 ? -11.065 3.975 6.958 1.00 98.19 183 GLN A O 1
ATOM 1405 N N . LYS A 1 184 ? -10.129 2.679 8.527 1.00 98.12 184 LYS A N 1
ATOM 1406 C CA . LYS A 1 184 ? -9.020 3.611 8.780 1.00 98.12 184 LYS A CA 1
ATOM 1407 C C . LYS A 1 184 ? -8.157 3.704 7.521 1.00 98.12 184 LYS A C 1
ATOM 1409 O O . LYS A 1 184 ? -7.803 2.685 6.924 1.00 98.12 184 LYS A O 1
ATOM 1414 N N . THR A 1 185 ? -7.855 4.928 7.106 1.00 98.38 185 THR A N 1
ATOM 1415 C CA . THR A 1 185 ? -7.141 5.214 5.863 1.00 98.38 185 THR A CA 1
ATOM 1416 C C . THR A 1 185 ? -5.667 5.490 6.119 1.00 98.38 185 THR A C 1
ATOM 1418 O O . THR A 1 185 ? -5.298 6.170 7.079 1.00 98.38 185 THR A O 1
ATOM 1421 N N . TYR A 1 186 ? -4.825 4.990 5.225 1.00 98.25 186 TYR A N 1
ATOM 1422 C CA . TYR A 1 186 ? -3.376 5.100 5.302 1.00 98.25 186 TYR A CA 1
ATOM 1423 C C . TYR A 1 186 ? -2.806 5.644 4.004 1.00 98.25 186 TYR A C 1
ATOM 1425 O O . TYR A 1 186 ? -3.392 5.490 2.931 1.00 98.25 186 TYR A O 1
ATOM 1433 N N . TRP A 1 187 ? -1.637 6.261 4.110 1.00 97.31 187 TRP A N 1
ATOM 1434 C CA . TRP A 1 187 ? -0.836 6.672 2.971 1.00 97.31 187 TRP A CA 1
ATOM 1435 C C . TRP A 1 187 ? 0.552 6.065 3.076 1.00 97.31 187 TRP A C 1
ATOM 1437 O O . TRP A 1 187 ? 1.248 6.240 4.076 1.00 97.31 187 TRP A O 1
ATOM 1447 N N . VAL A 1 188 ? 0.948 5.348 2.031 1.00 96.12 188 VAL A N 1
ATOM 1448 C CA . VAL A 1 188 ? 2.230 4.650 1.931 1.00 96.12 188 VAL A CA 1
ATOM 1449 C C . VAL A 1 188 ? 2.761 4.902 0.533 1.00 96.12 188 VAL A C 1
ATOM 1451 O O . VAL A 1 188 ? 2.063 4.623 -0.445 1.00 96.12 188 VAL A O 1
ATOM 1454 N N . CYS A 1 189 ? 3.982 5.420 0.404 1.00 94.12 189 CYS A N 1
ATOM 1455 C CA . CYS A 1 189 ? 4.475 5.878 -0.896 1.00 94.12 189 CYS A CA 1
ATOM 1456 C C . CYS A 1 189 ? 4.477 4.769 -1.964 1.00 94.12 189 CYS A C 1
ATOM 1458 O O . CYS A 1 189 ? 4.098 5.048 -3.102 1.00 94.12 189 CYS A O 1
ATOM 1460 N N . ALA A 1 190 ? 4.769 3.516 -1.594 1.00 95.00 190 ALA A N 1
ATOM 1461 C CA . ALA A 1 190 ? 4.650 2.342 -2.466 1.00 95.00 190 ALA A CA 1
ATOM 1462 C C . ALA A 1 190 ? 3.298 2.252 -3.209 1.00 95.00 190 ALA A C 1
ATOM 1464 O O . ALA A 1 190 ? 3.261 1.909 -4.390 1.00 95.00 190 ALA A O 1
ATOM 1465 N N . PHE A 1 191 ? 2.197 2.631 -2.555 1.00 97.81 191 PHE A N 1
ATOM 1466 C CA . PHE A 1 191 ? 0.835 2.555 -3.092 1.00 97.81 191 PHE A CA 1
ATOM 1467 C C . PHE A 1 191 ? 0.325 3.888 -3.645 1.00 97.81 191 PHE A C 1
ATOM 1469 O O . PHE A 1 191 ? -0.387 3.915 -4.652 1.00 97.81 191 PHE A O 1
ATOM 1476 N N . CYS A 1 192 ? 0.653 4.988 -2.970 1.00 96.25 192 CYS A N 1
ATOM 1477 C CA . CYS A 1 192 ? 0.033 6.298 -3.176 1.00 96.25 192 CYS A CA 1
ATOM 1478 C C . CYS A 1 192 ? 0.768 7.157 -4.219 1.00 96.25 192 CYS A C 1
ATOM 1480 O O . CYS A 1 192 ? 0.193 8.093 -4.788 1.00 96.25 192 CYS A O 1
ATOM 1482 N N . ILE A 1 193 ? 2.023 6.818 -4.524 1.00 92.06 193 ILE A N 1
ATOM 1483 C CA . ILE A 1 193 ? 2.784 7.416 -5.623 1.00 92.06 193 ILE A CA 1
ATOM 1484 C C . ILE A 1 193 ? 2.551 6.612 -6.906 1.00 92.06 193 ILE A C 1
ATOM 1486 O O . ILE A 1 193 ? 2.424 5.387 -6.900 1.00 92.06 193 ILE A O 1
ATOM 1490 N N . ALA A 1 194 ? 2.482 7.315 -8.039 1.00 93.12 194 ALA A N 1
ATOM 1491 C CA . ALA A 1 194 ? 2.427 6.679 -9.347 1.00 93.12 194 ALA A CA 1
ATOM 1492 C C . ALA A 1 194 ? 3.804 6.094 -9.688 1.00 93.12 194 ALA A C 1
ATOM 1494 O O . ALA A 1 194 ? 4.653 6.776 -10.259 1.00 93.12 194 ALA A O 1
ATOM 1495 N N . GLN A 1 195 ? 4.013 4.813 -9.369 1.00 92.75 195 GLN A N 1
ATOM 1496 C CA . GLN A 1 195 ? 5.273 4.109 -9.652 1.00 92.75 195 GLN A CA 1
ATOM 1497 C C . GLN A 1 195 ? 5.638 4.142 -11.147 1.00 92.75 195 GLN A C 1
ATOM 1499 O O . GLN A 1 195 ? 6.813 4.135 -11.517 1.00 92.75 195 GLN A O 1
ATOM 1504 N N . HIS A 1 196 ? 4.628 4.273 -12.015 1.00 92.38 196 HIS A N 1
ATOM 1505 C CA . HIS A 1 196 ? 4.787 4.450 -13.461 1.00 92.38 196 HIS A CA 1
ATOM 1506 C C . HIS A 1 196 ? 5.492 5.744 -13.880 1.00 92.38 196 HIS A C 1
ATOM 1508 O O . HIS A 1 196 ? 6.042 5.801 -14.979 1.00 92.38 196 HIS A O 1
ATOM 1514 N N . SER A 1 197 ? 5.493 6.756 -13.015 1.00 89.56 197 SER A N 1
ATOM 1515 C CA . SER A 1 197 ? 6.189 8.030 -13.213 1.00 89.56 197 SER A CA 1
ATOM 1516 C C . SER A 1 197 ? 7.589 8.046 -12.599 1.00 89.56 197 SER A C 1
ATOM 1518 O O . SER A 1 197 ? 8.270 9.053 -12.722 1.00 89.56 197 SER A O 1
ATOM 1520 N N . CYS A 1 198 ? 8.018 6.965 -11.939 1.00 86.12 198 CYS A N 1
ATOM 1521 C CA . CYS A 1 198 ? 9.297 6.922 -11.227 1.00 86.12 198 CYS A CA 1
ATOM 1522 C C . CYS A 1 198 ? 10.131 5.731 -11.707 1.00 86.12 198 CYS A C 1
ATOM 1524 O O . CYS A 1 198 ? 10.971 5.859 -12.590 1.00 86.12 198 CYS A O 1
ATOM 1526 N N . ILE A 1 199 ? 9.844 4.541 -11.183 1.00 88.56 199 ILE A N 1
ATOM 1527 C CA . ILE A 1 199 ? 10.788 3.422 -11.229 1.00 88.56 199 ILE A CA 1
ATOM 1528 C C . ILE A 1 199 ? 10.404 2.322 -12.222 1.00 88.56 199 ILE A C 1
ATOM 1530 O O . ILE A 1 199 ? 11.209 1.442 -12.480 1.00 88.56 199 ILE A O 1
ATOM 1534 N N . CYS A 1 200 ? 9.208 2.339 -12.821 1.00 91.19 200 CYS A N 1
ATOM 1535 C CA . CYS A 1 200 ? 8.668 1.147 -13.494 1.00 91.19 200 CYS A CA 1
ATOM 1536 C C . CYS A 1 200 ? 9.447 0.608 -14.713 1.00 91.19 200 CYS A C 1
ATOM 1538 O O . CYS A 1 200 ? 9.171 -0.510 -15.130 1.00 91.19 200 CYS A O 1
ATOM 1540 N N . GLN A 1 201 ? 10.376 1.368 -15.299 1.00 90.12 201 GLN A N 1
ATOM 1541 C CA . GLN A 1 201 ? 11.133 0.970 -16.500 1.00 90.12 201 GLN A CA 1
ATOM 1542 C C . GLN A 1 201 ? 12.546 0.467 -16.206 1.00 90.12 201 GLN A C 1
ATOM 1544 O O . GLN A 1 201 ? 13.145 -0.172 -17.062 1.00 90.12 201 GLN A O 1
ATOM 1549 N N . THR A 1 202 ? 13.085 0.775 -15.030 1.00 83.19 202 THR A N 1
ATOM 1550 C CA . THR A 1 202 ? 14.478 0.497 -14.686 1.00 83.19 202 THR A CA 1
ATOM 1551 C C . THR A 1 202 ? 14.547 -0.432 -13.492 1.00 83.19 202 THR A C 1
ATOM 1553 O O . THR A 1 202 ? 13.764 -0.309 -12.546 1.00 83.19 202 THR A O 1
ATOM 1556 N N . ILE A 1 203 ? 15.494 -1.359 -13.547 1.00 83.44 203 ILE A N 1
ATOM 1557 C CA . ILE A 1 203 ? 15.826 -2.295 -12.475 1.00 83.44 203 ILE A CA 1
ATOM 1558 C C . ILE A 1 203 ? 17.286 -2.039 -12.135 1.00 83.44 203 ILE A C 1
ATOM 1560 O O . ILE A 1 203 ? 18.115 -1.888 -13.037 1.00 83.44 203 ILE A O 1
ATOM 1564 N N . SER A 1 204 ? 17.583 -1.910 -10.847 1.00 78.69 204 SER A N 1
ATOM 1565 C CA . SER A 1 204 ? 18.956 -1.726 -10.389 1.00 78.69 204 SER A CA 1
ATOM 1566 C C . SER A 1 204 ? 19.741 -3.010 -10.672 1.00 78.69 204 SER A C 1
ATOM 1568 O O . SER A 1 204 ? 19.210 -4.112 -10.557 1.00 78.69 204 SER A O 1
ATOM 1570 N N . ALA A 1 205 ? 21.002 -2.892 -11.089 1.00 76.62 205 ALA A N 1
ATOM 1571 C CA . ALA A 1 205 ? 21.805 -4.069 -11.413 1.00 76.62 205 ALA A CA 1
ATOM 1572 C C . ALA A 1 205 ? 21.893 -5.011 -10.196 1.00 76.62 205 ALA A C 1
ATOM 1574 O O . ALA A 1 205 ? 22.339 -4.598 -9.127 1.00 76.62 205 ALA A O 1
ATOM 1575 N N . GLY A 1 206 ? 21.472 -6.267 -10.369 1.00 77.19 206 GLY A N 1
ATOM 1576 C CA . GLY A 1 206 ? 21.432 -7.268 -9.296 1.00 77.19 206 GLY A CA 1
ATOM 1577 C C . GLY A 1 206 ? 20.157 -7.271 -8.443 1.00 77.19 206 GLY A C 1
ATOM 1578 O O . GLY A 1 206 ? 20.098 -8.031 -7.480 1.00 77.19 206 GLY A O 1
ATOM 1579 N N . ASP A 1 207 ? 19.149 -6.462 -8.782 1.00 84.88 207 ASP A N 1
ATOM 1580 C CA . ASP A 1 207 ? 17.813 -6.517 -8.175 1.00 84.88 207 ASP A CA 1
ATOM 1581 C C . ASP A 1 207 ? 17.030 -7.706 -8.765 1.00 84.88 207 ASP A C 1
ATOM 1583 O O . ASP A 1 207 ? 16.412 -7.620 -9.831 1.00 84.88 207 ASP A O 1
ATOM 1587 N N . LEU A 1 208 ? 17.167 -8.854 -8.094 1.00 93.62 208 LEU A N 1
ATOM 1588 C CA . LEU A 1 208 ? 16.593 -10.144 -8.470 1.00 93.62 208 LEU A CA 1
ATOM 1589 C C . LEU A 1 208 ? 15.535 -10.572 -7.456 1.00 93.62 208 LEU A C 1
ATOM 1591 O O . LEU A 1 208 ? 15.668 -10.328 -6.255 1.00 93.62 208 LEU A O 1
ATOM 1595 N N . ASP A 1 209 ? 14.537 -11.302 -7.940 1.00 95.44 209 ASP A N 1
ATOM 1596 C CA . ASP A 1 209 ? 13.596 -12.007 -7.089 1.00 95.44 209 ASP A CA 1
ATOM 1597 C C . ASP A 1 209 ? 14.341 -12.964 -6.140 1.00 95.44 209 ASP A C 1
ATOM 1599 O O . ASP A 1 209 ? 15.159 -13.780 -6.578 1.00 95.44 209 ASP A O 1
ATOM 1603 N N . PRO A 1 210 ? 14.086 -12.885 -4.826 1.00 95.69 210 PRO A N 1
ATOM 1604 C CA . PRO A 1 210 ? 14.859 -13.637 -3.847 1.00 95.69 210 PRO A CA 1
ATOM 1605 C C . PRO A 1 210 ? 14.491 -15.129 -3.781 1.00 95.69 210 PRO A C 1
ATOM 1607 O O . PRO A 1 210 ? 15.179 -15.893 -3.100 1.00 95.69 210 PRO A O 1
ATOM 1610 N N . VAL A 1 211 ? 13.407 -15.558 -4.431 1.00 95.44 211 VAL A N 1
ATOM 1611 C CA . VAL A 1 211 ? 12.932 -16.946 -4.435 1.00 95.44 211 VAL A CA 1
ATOM 1612 C C . VAL A 1 211 ? 13.394 -17.692 -5.678 1.00 95.44 211 VAL A C 1
ATOM 1614 O O . VAL A 1 211 ? 13.853 -18.828 -5.547 1.00 95.44 211 VAL A O 1
ATOM 1617 N N . ASP A 1 212 ? 13.264 -17.093 -6.860 1.00 92.94 212 ASP A N 1
ATOM 1618 C CA . ASP A 1 212 ? 13.599 -17.752 -8.128 1.00 92.94 212 ASP A CA 1
ATOM 1619 C C . ASP A 1 212 ? 14.849 -17.187 -8.826 1.00 92.94 212 ASP A C 1
ATOM 1621 O O . ASP A 1 212 ? 15.361 -17.806 -9.761 1.00 92.94 212 ASP A O 1
ATOM 1625 N N . GLY A 1 213 ? 15.393 -16.067 -8.339 1.00 93.88 213 GLY A N 1
ATOM 1626 C CA . GLY A 1 213 ? 16.594 -15.432 -8.880 1.00 93.88 213 GLY A CA 1
ATOM 1627 C C . GLY A 1 213 ? 16.382 -14.733 -10.223 1.00 93.88 213 GLY A C 1
ATOM 1628 O O . GLY A 1 213 ? 17.365 -14.383 -10.877 1.00 93.88 213 GLY A O 1
ATOM 1629 N N . THR A 1 214 ? 15.136 -14.552 -10.665 1.00 93.06 214 THR A N 1
ATOM 1630 C CA . THR A 1 214 ? 14.827 -13.877 -11.928 1.00 93.06 214 THR A CA 1
ATOM 1631 C C . THR A 1 214 ? 14.860 -12.362 -11.776 1.00 93.06 214 THR A C 1
ATOM 1633 O O . THR A 1 214 ? 14.609 -11.810 -10.705 1.00 93.06 214 THR A O 1
ATOM 1636 N N . GLU A 1 215 ? 15.182 -11.659 -12.861 1.00 93.00 215 GLU A N 1
ATOM 1637 C CA . GLU A 1 215 ? 15.033 -10.206 -12.882 1.00 93.00 215 GLU A CA 1
ATOM 1638 C C . GLU A 1 215 ? 13.557 -9.832 -12.747 1.00 93.00 215 GLU A C 1
ATOM 1640 O O . GLU A 1 215 ? 12.670 -10.453 -13.340 1.00 93.00 215 GLU A O 1
ATOM 1645 N N . HIS A 1 216 ? 13.291 -8.775 -11.986 1.00 93.75 216 HIS A N 1
ATOM 1646 C CA . HIS A 1 216 ? 11.943 -8.244 -11.873 1.00 93.75 216 HIS A CA 1
ATOM 1647 C C . HIS A 1 216 ? 11.358 -7.832 -13.240 1.00 93.75 216 HIS A C 1
ATOM 1649 O O . HIS A 1 216 ? 12.083 -7.509 -14.180 1.00 93.75 216 HIS A O 1
ATOM 1655 N N . PRO A 1 217 ? 10.025 -7.799 -13.397 1.00 92.19 217 PRO A N 1
ATOM 1656 C CA . PRO A 1 217 ? 9.426 -7.328 -14.636 1.00 92.19 217 PRO A CA 1
ATOM 1657 C C . PRO A 1 217 ? 9.604 -5.811 -14.791 1.00 92.19 217 PRO A C 1
ATOM 1659 O O . PRO A 1 217 ? 9.384 -5.032 -13.857 1.00 92.19 217 PRO A O 1
ATOM 1662 N N . THR A 1 218 ? 9.933 -5.376 -16.006 1.00 93.00 218 THR A N 1
ATOM 1663 C CA . THR A 1 218 ? 9.891 -3.961 -16.399 1.00 93.00 218 THR A CA 1
ATOM 1664 C C . THR A 1 218 ? 8.558 -3.614 -17.059 1.00 93.00 218 THR A C 1
ATOM 1666 O O . THR A 1 218 ? 7.840 -4.460 -17.591 1.00 93.00 218 THR A O 1
ATOM 1669 N N . CYS A 1 219 ? 8.198 -2.335 -17.005 1.00 92.44 219 CYS A N 1
ATOM 1670 C CA . CYS A 1 219 ? 6.993 -1.797 -17.617 1.00 92.44 219 CYS A CA 1
ATOM 1671 C C . CYS A 1 219 ? 7.339 -1.029 -18.897 1.00 92.44 219 CYS A C 1
ATOM 1673 O O . CYS A 1 219 ? 8.144 -0.105 -18.887 1.00 92.44 219 CYS A O 1
ATOM 1675 N N . ASP A 1 220 ? 6.641 -1.333 -19.982 1.00 93.31 220 ASP A N 1
ATOM 1676 C CA . ASP A 1 220 ? 6.791 -0.731 -21.312 1.00 93.31 220 ASP A CA 1
ATOM 1677 C C . ASP A 1 220 ? 5.912 0.518 -21.529 1.00 93.31 220 ASP A C 1
ATOM 1679 O O . ASP A 1 220 ? 5.697 0.945 -22.660 1.00 93.31 220 ASP A O 1
ATOM 1683 N N . CYS A 1 221 ? 5.387 1.140 -20.466 1.00 90.94 221 CYS A N 1
ATOM 1684 C CA . CYS A 1 221 ? 4.341 2.167 -20.587 1.00 90.94 221 CYS A CA 1
ATOM 1685 C C . CYS A 1 221 ? 4.755 3.465 -21.307 1.00 90.94 221 CYS A C 1
ATOM 1687 O O . CYS A 1 221 ? 3.929 4.366 -21.437 1.00 90.94 221 CYS A O 1
ATOM 1689 N N . GLY A 1 222 ? 6.026 3.610 -21.699 1.00 88.38 222 GLY A N 1
ATOM 1690 C CA . GLY A 1 222 ? 6.560 4.781 -22.405 1.00 88.38 222 GLY A CA 1
ATOM 1691 C C . GLY A 1 222 ? 6.474 6.112 -21.646 1.00 88.38 222 GLY A C 1
ATOM 1692 O O . GLY A 1 222 ? 6.834 7.148 -22.194 1.00 88.38 222 GLY A O 1
ATOM 1693 N N . ARG A 1 223 ? 5.995 6.119 -20.395 1.00 85.69 223 ARG A N 1
ATOM 1694 C CA . ARG A 1 223 ? 5.777 7.360 -19.642 1.00 85.69 223 ARG A CA 1
ATOM 1695 C C . ARG A 1 223 ? 7.104 7.992 -19.222 1.00 85.69 223 ARG A C 1
ATOM 1697 O O . ARG A 1 223 ? 7.953 7.244 -18.720 1.00 85.69 223 ARG A O 1
ATOM 1704 N N . PRO A 1 224 ? 7.241 9.329 -19.326 1.00 85.31 224 PRO A N 1
ATOM 1705 C CA . PRO A 1 224 ? 8.382 10.051 -18.780 1.00 85.31 224 PRO A CA 1
ATOM 1706 C C . PRO A 1 224 ? 8.593 9.709 -17.307 1.00 85.31 224 PRO A C 1
ATOM 1708 O O . PRO A 1 224 ? 7.626 9.601 -16.544 1.00 85.31 224 PRO A O 1
ATOM 1711 N N . LYS A 1 225 ? 9.856 9.501 -16.932 1.00 83.88 225 LYS A N 1
ATOM 1712 C CA . LYS A 1 225 ? 10.250 9.287 -15.542 1.00 83.88 225 LYS A CA 1
ATOM 1713 C C . LYS A 1 225 ? 10.676 10.604 -14.937 1.00 83.88 225 LYS A C 1
ATOM 1715 O O . LYS A 1 225 ? 11.337 11.402 -15.593 1.00 83.88 225 LYS A O 1
ATOM 1720 N N . CYS A 1 226 ? 10.272 10.805 -13.698 1.00 76.81 226 CYS A N 1
ATOM 1721 C CA . CYS A 1 226 ? 10.626 11.970 -12.927 1.00 76.81 226 CYS A CA 1
ATOM 1722 C C . CYS A 1 226 ? 11.470 11.519 -11.741 1.00 76.81 226 CYS A C 1
ATOM 1724 O 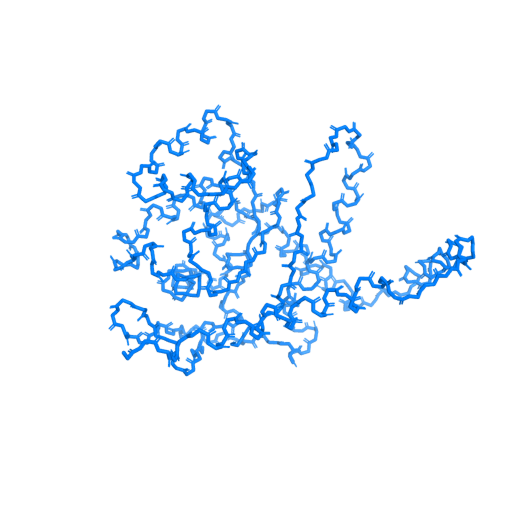O . CYS A 1 226 ? 11.042 10.683 -10.943 1.00 76.81 226 CYS A O 1
ATOM 1726 N N . PHE A 1 227 ? 12.657 12.096 -11.642 1.00 69.38 227 PHE A N 1
ATOM 1727 C CA . PHE A 1 227 ? 13.595 11.894 -10.547 1.00 69.38 227 PHE A CA 1
ATOM 1728 C C . PHE A 1 227 ? 13.930 13.249 -9.911 1.00 69.38 227 PHE A C 1
ATOM 1730 O O . PHE A 1 227 ? 13.371 14.283 -10.281 1.00 69.38 227 PHE A O 1
ATOM 1737 N N . ASN A 1 228 ? 14.826 13.254 -8.925 1.00 58.97 228 ASN A N 1
ATOM 1738 C CA . ASN A 1 228 ? 15.172 14.458 -8.160 1.00 58.97 228 ASN A CA 1
ATOM 1739 C C . ASN A 1 228 ? 15.839 15.565 -9.000 1.00 58.97 228 ASN A C 1
ATOM 1741 O O . ASN A 1 228 ? 15.904 16.705 -8.557 1.00 58.97 228 ASN A O 1
ATOM 1745 N N . ASP A 1 229 ? 16.351 15.233 -10.182 1.00 61.78 229 ASP A N 1
ATOM 1746 C CA . ASP A 1 229 ? 16.966 16.145 -11.150 1.00 61.78 229 ASP A CA 1
ATOM 1747 C C . ASP A 1 229 ? 15.966 16.703 -12.178 1.00 61.78 229 ASP A C 1
ATOM 1749 O O . ASP A 1 229 ? 16.310 17.569 -12.985 1.00 61.78 229 ASP A O 1
ATOM 1753 N N . THR A 1 230 ? 14.715 16.235 -12.152 1.00 60.81 230 THR A N 1
ATOM 1754 C CA . THR A 1 230 ? 13.656 16.756 -13.016 1.00 60.81 230 THR A CA 1
ATOM 1755 C C . THR A 1 230 ? 13.242 18.150 -12.523 1.00 60.81 230 THR A C 1
ATOM 1757 O O . THR A 1 230 ? 12.999 18.309 -11.324 1.00 60.81 230 THR A O 1
ATOM 1760 N N . PRO A 1 231 ? 13.137 19.170 -13.400 1.00 57.81 231 PRO A N 1
ATOM 1761 C CA . PRO A 1 231 ? 12.740 20.518 -12.996 1.00 57.81 231 PRO A CA 1
ATOM 1762 C C . PRO A 1 231 ? 11.431 20.516 -12.196 1.00 57.81 231 PRO A C 1
ATOM 1764 O O . PRO A 1 231 ? 10.472 19.847 -12.575 1.00 57.81 231 PRO A O 1
ATOM 1767 N N . GLU A 1 232 ? 11.363 21.300 -11.117 1.00 53.97 232 GLU A N 1
ATOM 1768 C CA . GLU A 1 232 ? 10.231 21.335 -10.167 1.00 53.97 232 GLU A CA 1
ATOM 1769 C C . GLU A 1 232 ? 8.867 21.606 -10.830 1.00 53.97 232 GLU A C 1
ATOM 1771 O O . GLU A 1 232 ? 7.823 21.213 -10.317 1.00 53.97 232 GLU A O 1
ATOM 1776 N N . ALA A 1 233 ? 8.864 22.263 -11.993 1.00 50.00 233 ALA A N 1
ATOM 1777 C CA . ALA A 1 233 ? 7.655 22.521 -12.768 1.00 50.00 233 ALA A CA 1
ATOM 1778 C C . ALA A 1 233 ? 7.034 21.250 -13.386 1.00 50.00 233 ALA A C 1
ATOM 1780 O O . ALA A 1 233 ? 5.828 21.248 -13.644 1.00 50.00 233 ALA A O 1
ATOM 1781 N N . ASP A 1 234 ? 7.840 20.200 -13.581 1.00 45.69 234 ASP A N 1
ATOM 1782 C CA . ASP A 1 234 ? 7.492 18.944 -14.259 1.00 45.69 234 ASP A CA 1
ATOM 1783 C C . ASP A 1 234 ? 7.680 17.702 -13.358 1.00 45.69 234 ASP A C 1
ATOM 1785 O O . ASP A 1 234 ? 7.179 16.620 -13.674 1.00 45.69 234 ASP A O 1
ATOM 1789 N N . ALA A 1 235 ? 8.359 17.843 -12.213 1.00 49.69 235 ALA A N 1
ATOM 1790 C CA . ALA A 1 235 ? 8.554 16.776 -11.239 1.00 49.69 235 ALA A CA 1
ATOM 1791 C C . ALA A 1 235 ? 7.338 16.631 -10.293 1.00 49.69 235 ALA A C 1
ATOM 1793 O O . ALA A 1 235 ? 6.950 17.588 -9.618 1.00 49.69 235 ALA A O 1
ATOM 1794 N N . PRO A 1 236 ? 6.742 15.434 -10.138 1.00 49.09 236 PRO A N 1
ATOM 1795 C CA . PRO A 1 236 ? 5.960 15.104 -8.960 1.00 49.09 236 PRO A CA 1
ATOM 1796 C C . PRO A 1 236 ? 6.941 15.041 -7.791 1.00 49.09 236 PRO A C 1
ATOM 1798 O O . PRO A 1 236 ? 7.601 14.029 -7.578 1.00 49.09 236 PRO A O 1
ATOM 1801 N N . LEU A 1 237 ? 7.089 16.157 -7.085 1.00 49.50 237 LEU A N 1
ATOM 1802 C CA . LEU A 1 237 ? 8.063 16.317 -6.014 1.00 49.50 237 LEU A CA 1
ATOM 180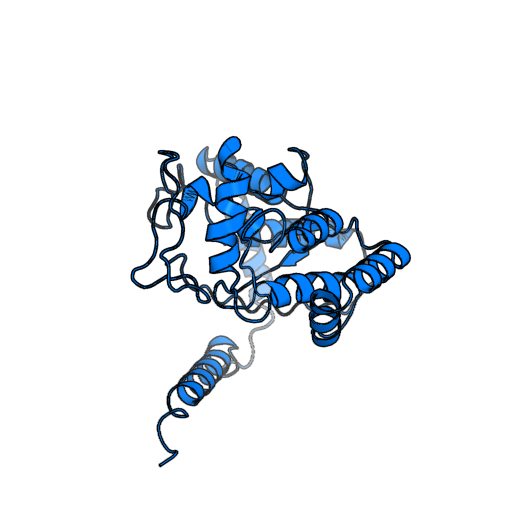3 C C . LEU A 1 237 ? 7.824 15.263 -4.928 1.00 49.50 237 LEU A C 1
ATOM 1805 O O . LEU A 1 237 ? 6.864 15.300 -4.156 1.00 49.50 237 LEU A O 1
ATOM 1809 N N . LEU A 1 238 ? 8.693 14.254 -4.969 1.00 52.62 238 LEU A N 1
ATOM 1810 C CA . LEU A 1 238 ? 8.621 13.022 -4.202 1.00 52.62 238 LEU A CA 1
ATOM 1811 C C . LEU A 1 238 ? 8.860 13.312 -2.717 1.00 52.62 238 LEU A C 1
ATOM 1813 O O . LEU A 1 238 ? 9.856 13.921 -2.339 1.00 52.62 238 LEU A O 1
ATOM 1817 N N . CYS A 1 239 ? 7.934 12.826 -1.884 1.00 44.59 239 CYS A N 1
ATOM 1818 C CA . CYS A 1 239 ? 7.955 12.724 -0.417 1.00 44.59 239 CYS A CA 1
ATOM 1819 C C . CYS A 1 239 ? 8.185 13.998 0.424 1.00 44.59 239 CYS A C 1
ATOM 1821 O O . CYS A 1 239 ? 7.428 14.212 1.370 1.00 44.59 239 CYS A O 1
ATOM 1823 N N . LEU A 1 240 ? 9.171 14.850 0.131 1.00 44.06 240 LEU A N 1
ATOM 1824 C CA . LEU A 1 240 ? 9.531 15.996 0.982 1.00 44.06 240 LEU A CA 1
ATOM 1825 C C . LEU A 1 240 ? 8.419 17.056 1.041 1.00 44.06 240 LEU A C 1
ATOM 1827 O O . LEU A 1 240 ? 8.108 17.571 2.117 1.00 44.06 240 LEU A O 1
ATOM 1831 N N . GLY A 1 241 ? 7.761 17.325 -0.092 1.00 46.47 241 GLY A N 1
ATOM 1832 C CA . GLY A 1 241 ? 6.641 18.267 -0.158 1.00 46.47 241 GLY A CA 1
ATOM 1833 C C . GLY A 1 241 ? 5.373 17.780 0.537 1.00 46.47 241 GLY A C 1
ATOM 1834 O O . GLY A 1 241 ? 4.708 18.540 1.239 1.00 46.47 241 GLY A O 1
ATOM 1835 N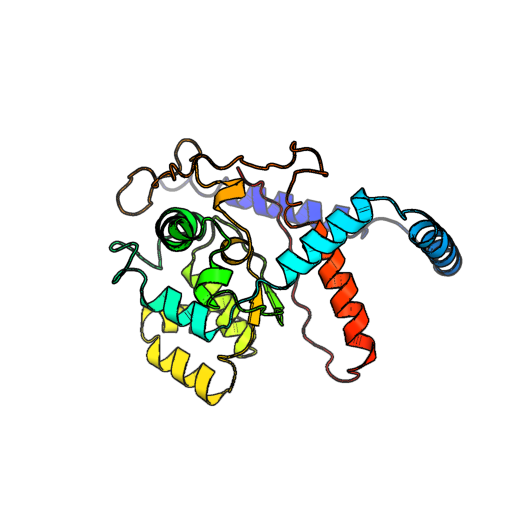 N . LEU A 1 242 ? 5.080 16.486 0.398 1.00 51.09 242 LEU A N 1
ATOM 1836 C CA . LEU A 1 242 ? 3.958 15.819 1.059 1.00 51.09 242 LEU A CA 1
ATOM 1837 C C . LEU A 1 242 ? 4.095 15.833 2.579 1.00 51.09 242 LEU A C 1
ATOM 1839 O O . LEU A 1 242 ? 3.121 16.130 3.258 1.00 51.09 242 LEU A O 1
ATOM 1843 N N . LEU A 1 243 ? 5.289 15.560 3.114 1.00 48.19 243 LEU A N 1
ATOM 1844 C CA . LEU A 1 243 ? 5.545 15.626 4.556 1.00 48.19 243 LEU A CA 1
ATOM 1845 C C . LEU A 1 243 ? 5.367 17.052 5.091 1.00 48.19 243 LEU A C 1
ATOM 1847 O O . LEU A 1 243 ? 4.670 17.243 6.083 1.00 48.19 243 LEU A O 1
ATOM 1851 N N . SER A 1 244 ? 5.918 18.064 4.413 1.00 44.81 244 SER A N 1
ATOM 1852 C CA . SER A 1 244 ? 5.739 19.467 4.817 1.00 44.81 244 SER A CA 1
ATOM 1853 C C . SER A 1 244 ? 4.265 19.899 4.804 1.00 44.81 244 SER A C 1
ATOM 1855 O O . SER A 1 244 ? 3.800 20.559 5.739 1.00 44.81 244 SER A O 1
ATOM 1857 N N . TYR A 1 245 ? 3.500 19.475 3.798 1.00 49.38 245 TYR A N 1
ATOM 1858 C CA . TYR A 1 245 ? 2.072 19.766 3.707 1.00 49.38 245 TYR A CA 1
ATOM 1859 C C . TYR A 1 245 ? 1.236 18.983 4.716 1.00 49.38 245 TYR A C 1
ATOM 1861 O O . TYR A 1 245 ? 0.362 19.568 5.340 1.00 49.38 245 TYR A O 1
ATOM 1869 N N . PHE A 1 246 ? 1.527 17.704 4.962 1.00 49.50 246 PHE A N 1
ATOM 1870 C CA . PHE A 1 246 ? 0.813 16.935 5.983 1.00 49.50 246 PHE A CA 1
ATOM 1871 C C . PHE A 1 246 ? 1.078 17.439 7.391 1.00 49.50 246 PHE A C 1
ATOM 1873 O O . PHE A 1 246 ? 0.128 17.536 8.160 1.00 49.50 246 PHE A O 1
ATOM 1880 N N . LEU A 1 247 ? 2.315 17.830 7.721 1.00 46.72 247 LEU A N 1
ATOM 1881 C CA . LEU A 1 247 ? 2.571 18.537 8.976 1.00 46.72 247 LEU A CA 1
ATOM 1882 C C . LEU A 1 247 ? 1.765 19.841 9.033 1.00 46.72 247 LEU A C 1
ATOM 1884 O O . LEU A 1 247 ? 1.193 20.157 10.071 1.00 46.72 247 LEU A O 1
ATOM 1888 N N . SER A 1 248 ? 1.652 20.567 7.919 1.00 41.34 248 SER A N 1
ATOM 1889 C CA . SER A 1 248 ? 0.846 21.791 7.857 1.00 41.34 248 SER A CA 1
ATOM 1890 C C . SER A 1 248 ? -0.656 21.516 8.045 1.00 41.34 248 SER A C 1
ATOM 1892 O O . SER A 1 248 ? -1.311 22.228 8.800 1.00 41.34 248 SER A O 1
ATOM 1894 N N . CYS A 1 249 ? -1.206 20.457 7.445 1.00 40.44 249 CYS A N 1
ATOM 1895 C CA . CYS A 1 249 ? -2.617 20.075 7.556 1.00 40.44 249 CYS A CA 1
ATOM 1896 C C . CYS A 1 249 ? -2.970 19.432 8.906 1.00 40.44 249 CYS A C 1
ATOM 1898 O O . CYS A 1 249 ? -4.016 19.749 9.471 1.00 40.44 249 CYS A O 1
ATOM 1900 N N . GLN A 1 250 ? -2.107 18.578 9.466 1.00 44.06 250 GLN A N 1
ATOM 1901 C CA . GLN A 1 250 ? -2.316 18.002 10.798 1.00 44.06 250 GLN A CA 1
ATOM 1902 C C . GLN A 1 250 ? -2.271 19.083 11.880 1.00 44.06 250 GLN A C 1
ATOM 1904 O O . GLN A 1 250 ? -3.121 19.071 12.770 1.00 44.06 250 GLN A O 1
ATOM 1909 N N . LEU A 1 251 ? -1.369 20.066 11.766 1.00 36.69 251 LEU A N 1
ATOM 1910 C CA . LEU A 1 251 ? -1.333 21.222 12.668 1.00 36.69 251 LEU A CA 1
ATOM 1911 C C . LEU A 1 251 ? -2.598 22.091 12.562 1.00 36.69 251 LEU A C 1
ATOM 1913 O O . LEU A 1 251 ? -3.046 22.600 13.582 1.00 36.69 251 LEU A O 1
ATOM 1917 N N . LEU A 1 252 ? -3.216 22.206 11.379 1.00 36.25 252 LEU A N 1
ATOM 1918 C CA . LEU A 1 252 ? -4.506 22.895 11.209 1.00 36.25 252 LEU A CA 1
ATOM 1919 C C . LEU A 1 252 ? -5.691 22.099 11.789 1.00 36.25 252 LEU A C 1
ATOM 1921 O O . LEU A 1 252 ? -6.657 22.692 12.258 1.00 36.25 252 LEU A O 1
ATOM 1925 N N . SER A 1 253 ? -5.625 20.763 11.791 1.00 36.16 253 SER A N 1
ATOM 1926 C CA . SER A 1 253 ? -6.665 19.905 12.384 1.00 36.16 253 SER A CA 1
ATOM 1927 C C . SER A 1 253 ? -6.577 19.792 13.915 1.00 36.16 253 SER A C 1
ATOM 1929 O O . SER A 1 253 ? -7.578 19.521 14.580 1.00 36.16 253 SER A O 1
ATOM 1931 N N . HIS A 1 254 ? -5.394 20.040 14.490 1.00 34.19 254 HIS A N 1
ATOM 1932 C CA . HIS A 1 254 ? -5.140 19.912 15.928 1.00 34.19 254 HIS A CA 1
ATOM 1933 C C . HIS A 1 254 ? -5.744 21.048 16.772 1.00 34.19 254 HIS A C 1
ATOM 1935 O O . HIS A 1 254 ? -5.878 20.889 17.986 1.00 34.19 254 HIS A O 1
ATOM 1941 N N . ASP A 1 255 ? -6.178 22.150 16.148 1.00 34.59 255 ASP A N 1
ATOM 1942 C CA . ASP A 1 255 ? -6.908 23.225 16.834 1.00 34.59 255 ASP A CA 1
ATOM 1943 C C . ASP A 1 255 ? -8.349 22.818 17.224 1.00 34.59 255 ASP A C 1
ATOM 1945 O O . ASP A 1 255 ? -8.997 23.526 17.996 1.00 34.59 255 ASP A O 1
ATOM 1949 N N . SER A 1 256 ? -8.844 21.650 16.774 1.00 33.97 256 SER A N 1
ATOM 1950 C CA . SER A 1 256 ? -10.202 21.159 17.073 1.00 33.97 256 SER A CA 1
ATOM 1951 C C . SER A 1 256 ? -10.283 19.941 18.011 1.00 33.97 256 SER A C 1
ATOM 1953 O O . SER A 1 256 ? -11.394 19.560 18.381 1.00 33.97 256 SER A O 1
ATOM 1955 N N . VAL A 1 257 ? -9.172 19.316 18.423 1.00 36.66 257 VAL A N 1
ATOM 1956 C CA . VAL A 1 257 ? -9.206 18.121 19.296 1.00 36.66 257 VAL A CA 1
ATOM 1957 C C . VAL A 1 257 ? -8.177 18.255 20.419 1.00 36.66 257 VAL A C 1
ATOM 1959 O O . VAL A 1 257 ? -7.039 17.794 20.337 1.00 36.66 257 VAL A O 1
ATOM 1962 N N . LYS A 1 258 ? -8.595 18.919 21.499 1.00 32.09 258 LYS A N 1
ATOM 1963 C CA . LYS A 1 258 ? -7.959 18.810 22.815 1.00 32.09 258 LYS A CA 1
ATOM 1964 C C . LYS A 1 258 ? -8.506 17.543 23.465 1.00 32.09 258 LYS A C 1
ATOM 1966 O O . LYS A 1 258 ? -9.655 17.567 23.873 1.00 32.09 258 LYS A O 1
ATOM 1971 N N . ASP A 1 259 ? -7.723 16.467 23.443 1.00 36.25 259 ASP A N 1
ATOM 1972 C CA . ASP A 1 259 ? -7.731 15.330 24.390 1.00 36.25 259 ASP A CA 1
ATOM 1973 C C . ASP A 1 259 ? -7.364 14.018 23.686 1.00 36.25 259 ASP A C 1
ATOM 1975 O O . ASP A 1 259 ? -8.192 13.146 23.450 1.00 36.25 259 ASP A O 1
ATOM 1979 N N . ASN A 1 260 ? -6.085 13.873 23.342 1.00 29.44 260 ASN A N 1
ATOM 1980 C CA . ASN A 1 260 ? -5.375 12.607 23.523 1.00 29.44 260 ASN A CA 1
ATOM 1981 C C . ASN A 1 260 ? -3.878 12.875 23.370 1.00 29.44 260 ASN A C 1
ATOM 1983 O O . ASN A 1 260 ? -3.371 13.099 22.271 1.00 29.44 260 ASN A O 1
ATOM 1987 N N . LYS A 1 261 ? -3.181 12.938 24.502 1.00 31.72 261 LYS A N 1
ATOM 1988 C CA . LYS A 1 261 ? -1.722 12.860 24.535 1.00 31.72 261 LYS A CA 1
ATOM 1989 C C . LYS A 1 261 ? -1.380 11.371 24.446 1.00 31.72 261 LYS A C 1
ATOM 1991 O O . LYS A 1 261 ? -2.123 10.568 24.990 1.00 31.72 261 LYS A O 1
ATOM 1996 N N . ASP A 1 262 ? -0.287 11.043 23.764 1.00 29.78 262 ASP A N 1
ATOM 1997 C CA . ASP A 1 262 ? 0.346 9.709 23.722 1.00 29.78 262 ASP A CA 1
ATOM 1998 C C . ASP A 1 262 ? 0.126 8.858 22.459 1.00 29.78 262 ASP A C 1
ATOM 2000 O O . ASP A 1 262 ? -0.040 7.644 22.528 1.00 29.78 262 ASP A O 1
ATOM 2004 N N . VAL A 1 263 ? 0.283 9.463 21.275 1.00 31.73 263 VAL A N 1
ATOM 2005 C CA . VAL A 1 263 ? 0.811 8.728 20.109 1.00 31.73 263 VAL A CA 1
ATOM 2006 C C . VAL A 1 263 ? 1.938 9.539 19.474 1.00 31.73 263 VAL A C 1
ATOM 2008 O O . VAL A 1 263 ? 1.740 10.321 18.548 1.00 31.73 263 VAL A O 1
ATOM 2011 N N . VAL A 1 264 ? 3.153 9.374 19.999 1.00 26.38 264 VAL A N 1
ATOM 2012 C CA . VAL A 1 264 ? 4.371 9.806 19.306 1.00 26.38 264 VAL A CA 1
ATOM 2013 C C . VAL A 1 264 ? 4.739 8.695 18.327 1.00 26.38 264 VAL A C 1
ATOM 2015 O O . VAL A 1 264 ? 5.398 7.726 18.696 1.00 26.38 264 VAL A O 1
ATOM 2018 N N . VAL A 1 265 ? 4.296 8.816 17.073 1.00 30.44 265 VAL A N 1
ATOM 2019 C CA . VAL A 1 265 ? 4.864 8.015 15.982 1.00 30.44 265 VAL A CA 1
ATOM 2020 C C . VAL A 1 265 ? 6.286 8.521 15.765 1.00 30.44 265 VAL A C 1
ATOM 2022 O O . VAL A 1 265 ? 6.508 9.657 15.349 1.00 30.44 265 VAL A O 1
ATOM 2025 N N . ASN A 1 266 ? 7.254 7.684 16.121 1.00 25.27 266 ASN A N 1
ATOM 2026 C CA . ASN A 1 266 ? 8.675 7.954 15.983 1.00 25.27 266 ASN A CA 1
ATOM 2027 C C . ASN A 1 266 ? 9.031 8.002 14.482 1.00 25.27 266 ASN A C 1
ATOM 2029 O O . ASN A 1 266 ? 9.232 6.972 13.843 1.00 25.27 266 ASN A O 1
ATOM 2033 N N . LEU A 1 267 ? 9.028 9.205 13.894 1.00 29.27 267 LEU A N 1
ATOM 2034 C CA . LEU A 1 267 ? 9.458 9.452 12.516 1.00 29.27 267 LEU A CA 1
ATOM 2035 C C . LEU A 1 267 ? 10.993 9.375 12.436 1.00 29.27 267 LEU A C 1
ATOM 2037 O O . LEU A 1 267 ? 11.684 10.391 12.475 1.00 29.27 267 LEU A O 1
ATOM 2041 N N . GLN A 1 268 ? 11.545 8.174 12.277 1.00 27.86 268 GLN A N 1
ATOM 2042 C CA . GLN A 1 268 ? 12.881 8.020 11.697 1.00 27.86 268 GLN A CA 1
ATOM 2043 C C . GLN A 1 268 ? 12.741 7.856 10.178 1.00 27.86 268 GLN A C 1
ATOM 2045 O O . GLN A 1 268 ? 12.435 6.781 9.670 1.00 27.86 268 GLN A O 1
ATOM 2050 N N . LEU A 1 269 ? 12.937 8.959 9.445 1.00 30.92 269 LEU A N 1
ATOM 2051 C CA . LEU A 1 269 ? 13.143 8.949 7.996 1.00 30.92 269 LEU A CA 1
ATOM 2052 C C . LEU A 1 269 ? 14.604 8.572 7.717 1.00 30.92 269 LEU A C 1
ATOM 2054 O O . LEU A 1 269 ? 15.496 9.406 7.856 1.00 30.92 269 LEU A O 1
ATOM 2058 N N . GLN A 1 270 ? 14.853 7.346 7.265 1.00 26.67 270 GLN A N 1
ATOM 2059 C CA . GLN A 1 270 ? 16.009 7.099 6.410 1.00 26.67 270 GLN A CA 1
ATOM 2060 C C . GLN A 1 270 ? 15.571 7.340 4.963 1.00 26.67 270 GLN A C 1
ATOM 2062 O O . GLN A 1 270 ? 14.874 6.527 4.360 1.00 26.67 270 GLN A O 1
ATOM 2067 N N . LEU A 1 271 ? 15.963 8.499 4.425 1.00 30.12 271 LEU A N 1
ATOM 2068 C CA . LEU A 1 271 ? 16.070 8.724 2.986 1.00 30.12 271 LEU A CA 1
ATOM 2069 C C . LEU A 1 271 ? 17.151 7.772 2.459 1.00 30.12 271 LEU A C 1
ATOM 2071 O O . LEU A 1 271 ? 18.316 8.147 2.368 1.00 30.12 271 LEU A O 1
ATOM 2075 N N . PHE A 1 272 ? 16.782 6.537 2.128 1.00 25.91 272 PHE A N 1
ATOM 2076 C CA . PHE A 1 272 ? 17.526 5.819 1.107 1.00 25.91 272 PHE A CA 1
ATOM 2077 C C . PHE A 1 272 ? 16.862 6.108 -0.229 1.00 25.91 272 PHE A C 1
ATOM 2079 O O . PHE A 1 272 ? 15.644 6.017 -0.391 1.00 25.91 272 PHE A O 1
ATOM 2086 N N . LEU A 1 273 ? 17.710 6.618 -1.112 1.00 28.53 273 LEU A N 1
ATOM 2087 C CA . LEU A 1 273 ? 17.437 7.096 -2.451 1.00 28.53 273 LEU A CA 1
ATOM 2088 C C . LEU A 1 273 ? 16.514 6.126 -3.201 1.00 28.53 273 LEU A C 1
ATOM 2090 O O . LEU A 1 273 ? 16.531 4.924 -2.967 1.00 28.53 273 LEU A O 1
ATOM 2094 N N . CYS A 1 274 ? 15.716 6.652 -4.128 1.00 27.44 274 CYS A N 1
ATOM 2095 C CA . CYS A 1 274 ? 15.017 5.846 -5.133 1.00 27.44 274 CYS A CA 1
ATOM 2096 C C . CYS A 1 274 ? 16.003 5.195 -6.135 1.00 27.44 274 CYS A C 1
ATOM 2098 O O . CYS A 1 274 ? 15.806 5.334 -7.341 1.00 27.44 274 CYS A O 1
ATOM 2100 N N . LEU A 1 275 ? 17.067 4.543 -5.652 1.00 30.09 275 LEU A N 1
ATOM 2101 C CA . LEU A 1 275 ? 18.099 3.847 -6.424 1.00 30.09 275 LEU A CA 1
ATOM 2102 C C . LEU A 1 275 ? 18.497 2.539 -5.737 1.00 30.09 275 LEU A C 1
ATOM 2104 O O . LEU A 1 275 ? 18.873 2.614 -4.546 1.00 30.09 275 LEU A O 1
#

Organism: Polarella glacialis (NCBI:txid89957)

Foldseek 3Di:
DPPDDPPPPVVVVVVVVVCCCVVVPVPDDPDDDPPVPVVVVVVVCVVVVDDPDPLVVLLVVLLLLLQQLWAFLLLVLVLLVCCLPPWVVVDDQVADFLLQCLLGPQLVCCLVVLWFQSCVSVVNGGHRAPEEDEDDRGHRPLLSSQVVLCVLVVHPGRPVVSVCSVPPVVVSVVSCVVSVRRGHIYHYCSRSGSVSQAPQADDDVQNADPPPRHGGDHDPSPHHHAFPPHPSSPHSPPDPSNVVVVVVVVVVVVVPDPDDPDDPPPDDDDPDDPD